Protein AF-A0A9P9FH39-F1 (afdb_monomer_lite)

Structure (mmCIF, N/CA/C/O backbone):
data_AF-A0A9P9FH39-F1
#
_entry.id   AF-A0A9P9FH39-F1
#
loop_
_atom_site.group_PDB
_atom_site.id
_atom_site.type_symbol
_atom_site.label_atom_id
_atom_site.label_alt_id
_atom_site.label_comp_id
_atom_site.label_asym_id
_atom_site.label_entity_id
_atom_site.label_seq_id
_atom_site.pdbx_PDB_ins_code
_atom_site.Cartn_x
_atom_site.Cartn_y
_atom_site.Cartn_z
_atom_site.occupancy
_atom_site.B_iso_or_equiv
_atom_site.auth_seq_id
_atom_site.auth_comp_id
_atom_site.auth_asym_id
_atom_site.auth_atom_id
_atom_site.pdbx_PDB_model_num
ATOM 1 N N . MET A 1 1 ? -32.234 -0.241 15.140 1.00 72.62 1 MET A N 1
ATOM 2 C CA . MET A 1 1 ? -31.867 -1.614 14.721 1.00 72.62 1 MET A CA 1
ATOM 3 C C . MET A 1 1 ? -30.950 -2.290 15.733 1.00 72.62 1 MET A C 1
ATOM 5 O O . MET A 1 1 ? -31.287 -3.377 16.176 1.00 72.62 1 MET A O 1
ATOM 9 N N . GLU A 1 2 ? -29.842 -1.670 16.159 1.00 80.12 2 GLU A N 1
ATOM 10 C CA . GLU A 1 2 ? -28.950 -2.308 17.146 1.00 80.12 2 GLU A CA 1
ATOM 11 C C . GLU A 1 2 ? -29.575 -2.432 18.543 1.00 80.12 2 GLU A C 1
ATOM 13 O O . GLU A 1 2 ? -29.553 -3.508 19.132 1.00 80.12 2 GLU A O 1
ATOM 18 N N . ALA A 1 3 ? -30.212 -1.370 19.047 1.00 78.19 3 ALA A N 1
ATOM 19 C CA . ALA A 1 3 ? -30.895 -1.397 20.346 1.00 78.19 3 ALA A CA 1
ATOM 20 C C . ALA A 1 3 ? -32.034 -2.429 20.432 1.00 78.19 3 ALA A C 1
ATOM 22 O O . ALA A 1 3 ? -32.352 -2.912 21.511 1.00 78.19 3 ALA A O 1
ATOM 23 N N . VAL A 1 4 ? -32.611 -2.793 19.285 1.00 83.88 4 VAL A N 1
ATOM 24 C CA . VAL A 1 4 ? -33.659 -3.818 19.156 1.00 83.88 4 VAL A CA 1
ATOM 25 C C . VAL A 1 4 ? -33.099 -5.177 18.706 1.00 83.88 4 VAL A C 1
ATOM 27 O O . VAL A 1 4 ? -33.864 -6.065 18.351 1.00 83.88 4 VAL A O 1
ATOM 30 N N . GLY A 1 5 ? -31.769 -5.350 18.698 1.00 81.56 5 GLY A N 1
ATOM 31 C CA . GLY A 1 5 ? -31.095 -6.632 18.459 1.00 81.56 5 GLY A CA 1
ATOM 32 C C . GLY A 1 5 ? -31.081 -7.139 17.012 1.00 81.56 5 GLY A C 1
ATOM 33 O O . GLY A 1 5 ? -30.692 -8.278 16.782 1.00 81.56 5 GLY A O 1
ATOM 34 N N . GLN A 1 6 ? -31.483 -6.326 16.031 1.00 88.00 6 GLN A N 1
ATOM 35 C CA . GLN A 1 6 ? -31.567 -6.738 14.619 1.00 88.00 6 GLN A CA 1
ATOM 36 C C . GLN A 1 6 ? -30.227 -6.667 13.878 1.00 88.00 6 GLN A C 1
ATOM 38 O O . GLN A 1 6 ? -30.036 -7.343 12.873 1.00 88.00 6 GLN A O 1
ATOM 43 N N . VAL A 1 7 ? -29.309 -5.824 14.352 1.00 88.62 7 VAL A N 1
ATOM 44 C CA . VAL A 1 7 ? -27.952 -5.675 13.809 1.00 88.62 7 VAL A CA 1
ATOM 45 C C . VAL A 1 7 ? -26.972 -5.539 14.966 1.00 88.62 7 VAL A C 1
ATOM 47 O O . VAL A 1 7 ? -27.341 -5.046 16.031 1.00 88.62 7 VAL A O 1
ATOM 50 N N . SER A 1 8 ? -25.723 -5.942 14.755 1.00 85.69 8 SER A N 1
ATOM 51 C CA . SER A 1 8 ? -24.644 -5.720 15.716 1.00 85.69 8 SER A CA 1
ATOM 52 C C . SER A 1 8 ? -23.547 -4.901 15.062 1.00 85.69 8 SER A C 1
ATOM 54 O O . SER A 1 8 ? -22.999 -5.307 14.038 1.00 85.69 8 SER A O 1
ATOM 56 N N . LEU A 1 9 ? -23.190 -3.775 15.674 1.00 88.81 9 LEU A N 1
ATOM 57 C CA . LEU A 1 9 ? -21.978 -3.059 15.318 1.00 88.81 9 LEU A CA 1
ATOM 58 C C . LEU A 1 9 ? -20.774 -3.888 15.775 1.00 88.81 9 LEU A C 1
ATOM 60 O O . LEU A 1 9 ? -20.581 -4.110 16.971 1.00 88.81 9 LEU A O 1
ATOM 64 N N . LEU A 1 10 ? -19.986 -4.362 14.812 1.00 91.44 10 LEU A N 1
ATOM 65 C CA . LEU A 1 10 ? -18.736 -5.080 15.075 1.00 91.44 10 LEU A CA 1
ATOM 66 C C . LEU A 1 10 ? -17.563 -4.121 15.263 1.00 91.44 10 LEU A C 1
ATOM 68 O O . LEU A 1 10 ? -16.593 -4.459 15.933 1.00 91.44 10 LEU A O 1
ATOM 72 N N . GLY A 1 11 ? -17.636 -2.931 14.668 1.00 91.44 11 GLY A N 1
ATOM 73 C CA . GLY A 1 11 ? -16.489 -2.052 14.595 1.00 91.44 11 GLY A CA 1
ATOM 74 C C . GLY A 1 11 ? -16.622 -0.937 13.572 1.00 91.44 11 GLY A C 1
ATOM 75 O O . GLY A 1 11 ? -17.652 -0.800 12.912 1.00 91.44 11 GLY A O 1
ATOM 76 N N . LEU A 1 12 ? -15.549 -0.164 13.439 1.00 93.50 12 LEU A N 1
ATOM 77 C CA . LEU A 1 12 ? -15.368 0.827 12.387 1.00 93.50 12 LEU A CA 1
ATOM 78 C C . LEU A 1 12 ? -14.251 0.371 11.458 1.00 93.50 12 LEU A C 1
ATOM 80 O O . LEU A 1 12 ? -13.230 -0.140 11.912 1.00 93.50 12 LEU A O 1
ATOM 84 N N . TYR A 1 13 ? -14.434 0.595 10.164 1.00 93.88 13 TYR A N 1
ATOM 85 C CA . TYR A 1 13 ? -13.413 0.333 9.163 1.00 93.88 13 TYR A CA 1
ATOM 86 C C . TYR A 1 13 ? -13.134 1.607 8.371 1.00 93.88 13 TYR A C 1
ATOM 88 O O . TYR A 1 13 ? -14.067 2.268 7.913 1.00 93.88 13 TYR A O 1
ATOM 96 N N . SER A 1 14 ? -11.859 1.950 8.197 1.00 91.50 14 SER A N 1
ATOM 97 C CA . SER A 1 14 ? -11.439 3.081 7.373 1.00 91.50 14 SER A CA 1
ATOM 98 C C . SER A 1 14 ? -10.427 2.634 6.329 1.00 91.50 14 SER A C 1
ATOM 100 O O . SER A 1 14 ? -9.372 2.104 6.664 1.00 91.50 14 SER A O 1
ATOM 102 N N . TYR A 1 15 ? -10.741 2.890 5.062 1.00 90.12 15 TYR A N 1
ATOM 103 C CA . TYR A 1 15 ? -9.810 2.751 3.947 1.00 90.12 15 TYR A CA 1
ATOM 104 C C . TYR A 1 15 ? -9.363 4.132 3.472 1.00 90.12 15 TYR A C 1
ATOM 106 O O . TYR A 1 15 ? -10.163 5.072 3.461 1.00 90.12 15 TYR A O 1
ATOM 114 N N . THR A 1 16 ? -8.102 4.282 3.066 1.00 74.62 16 THR A N 1
ATOM 115 C CA . THR A 1 16 ? -7.598 5.589 2.628 1.00 74.62 16 THR A CA 1
ATOM 116 C C . THR A 1 16 ? -6.653 5.490 1.435 1.00 74.62 16 THR A C 1
ATOM 118 O O . THR A 1 16 ? -5.479 5.177 1.573 1.00 74.62 16 THR A O 1
ATOM 121 N N . SER A 1 17 ? -7.135 5.868 0.249 1.00 80.19 17 SER A N 1
ATOM 122 C CA . SER A 1 17 ? -6.271 6.046 -0.924 1.00 80.19 17 SER A CA 1
ATOM 123 C C . SER A 1 17 ? -5.223 7.171 -0.781 1.00 80.19 17 SER A C 1
ATOM 125 O O . SER A 1 17 ? -4.142 7.021 -1.346 1.00 80.19 17 SER A O 1
ATOM 127 N N . PRO A 1 18 ? -5.421 8.245 0.020 1.00 82.19 18 PRO A N 1
ATOM 128 C CA . PRO A 1 18 ? -4.369 9.239 0.246 1.00 82.19 18 PRO A CA 1
ATOM 129 C C . PRO A 1 18 ? -3.035 8.705 0.785 1.00 82.19 18 PRO A C 1
ATOM 131 O O . PRO A 1 18 ? -2.018 9.367 0.604 1.00 82.19 18 PRO A O 1
ATOM 134 N N . SER A 1 19 ? -2.991 7.525 1.420 1.00 80.88 19 SER A N 1
ATOM 135 C CA . SER A 1 19 ? -1.716 6.966 1.897 1.00 80.88 19 SER A CA 1
ATOM 136 C C . SER A 1 19 ? -0.749 6.628 0.759 1.00 80.88 19 SER A C 1
ATOM 138 O O . SER A 1 19 ? 0.450 6.553 0.995 1.00 80.88 19 SER A O 1
ATOM 140 N N . TYR A 1 20 ? -1.254 6.443 -0.465 1.00 82.12 20 TYR A N 1
ATOM 141 C CA . TYR A 1 20 ? -0.447 6.186 -1.661 1.00 82.12 20 TYR A CA 1
ATOM 142 C C . TYR A 1 20 ? 0.244 7.439 -2.211 1.00 82.12 20 TYR A C 1
ATOM 144 O O . TYR A 1 20 ? 1.199 7.322 -2.968 1.00 82.12 20 TYR A O 1
ATOM 152 N N . ALA A 1 21 ? -0.218 8.630 -1.823 1.00 81.12 21 ALA A N 1
ATOM 153 C CA . ALA A 1 21 ? 0.418 9.897 -2.179 1.00 81.12 21 ALA A CA 1
ATOM 154 C C . ALA A 1 21 ? 1.479 10.330 -1.153 1.00 81.12 21 ALA A C 1
ATOM 156 O O . ALA A 1 21 ? 2.095 11.385 -1.301 1.00 81.12 21 ALA A O 1
ATOM 157 N N . CYS A 1 22 ? 1.669 9.558 -0.080 1.00 77.06 22 CYS A N 1
ATOM 158 C CA . CYS A 1 22 ? 2.663 9.888 0.921 1.00 77.06 22 CYS A CA 1
ATOM 159 C C . CYS A 1 22 ? 4.066 9.581 0.393 1.00 77.06 22 CYS A C 1
ATOM 161 O O . CYS A 1 22 ? 4.308 8.485 -0.097 1.00 77.06 22 CYS A O 1
ATOM 163 N N . ALA A 1 23 ? 4.980 10.543 0.509 1.00 74.25 23 ALA A N 1
ATOM 164 C CA . ALA A 1 23 ? 6.362 10.403 0.052 1.00 74.25 23 ALA A CA 1
ATOM 165 C C . ALA A 1 23 ? 7.374 10.300 1.208 1.00 74.25 23 ALA A C 1
ATOM 167 O O . ALA A 1 23 ? 8.577 10.194 0.962 1.00 74.25 23 ALA A O 1
ATOM 168 N N . SER A 1 24 ? 6.916 10.358 2.465 1.00 78.94 24 SER A N 1
ATOM 169 C CA . SER A 1 24 ? 7.776 10.339 3.651 1.00 78.94 24 SER A CA 1
ATOM 170 C C . SER A 1 24 ? 7.190 9.497 4.782 1.00 78.94 24 SER A C 1
ATOM 172 O O . SER A 1 24 ? 5.978 9.456 4.993 1.00 78.94 24 SER A O 1
ATOM 174 N N . LEU A 1 25 ? 8.074 8.880 5.569 1.00 78.69 25 LEU A N 1
ATOM 175 C CA . LEU A 1 25 ? 7.691 8.082 6.734 1.00 78.69 25 LEU A CA 1
ATOM 176 C C . LEU A 1 25 ? 6.860 8.893 7.739 1.00 78.69 25 LEU A C 1
ATOM 178 O O . LEU A 1 25 ? 5.816 8.434 8.195 1.00 78.69 25 LEU A O 1
ATOM 182 N N . LYS A 1 26 ? 7.291 10.125 8.038 1.00 81.25 26 LYS A N 1
ATOM 183 C CA . LYS A 1 26 ? 6.586 11.033 8.951 1.00 81.25 26 LYS A CA 1
ATOM 184 C C . LYS A 1 26 ? 5.149 11.290 8.494 1.00 81.25 26 LYS A C 1
ATOM 186 O O . LYS A 1 26 ? 4.221 11.107 9.277 1.00 81.25 26 LYS A O 1
ATOM 191 N N . GLY A 1 27 ? 4.953 11.646 7.222 1.00 80.88 27 GLY A N 1
ATOM 192 C CA . GLY A 1 27 ? 3.612 11.873 6.681 1.00 80.88 27 GLY A CA 1
ATOM 193 C C . GLY A 1 27 ? 2.744 10.611 6.726 1.00 80.88 27 GLY A C 1
ATOM 194 O O . GLY A 1 27 ? 1.535 10.696 6.947 1.00 80.88 27 GLY A O 1
ATOM 195 N N . ALA A 1 28 ? 3.349 9.429 6.569 1.00 82.12 28 ALA A N 1
ATOM 196 C CA . ALA A 1 28 ? 2.637 8.159 6.640 1.00 82.12 28 ALA A CA 1
ATOM 197 C C . ALA A 1 28 ? 2.171 7.864 8.076 1.00 82.12 28 ALA A C 1
ATOM 199 O O . ALA A 1 28 ? 1.032 7.432 8.273 1.00 82.12 28 ALA A O 1
ATOM 200 N N . VAL A 1 29 ? 3.014 8.158 9.074 1.00 83.31 29 VAL A N 1
ATOM 201 C CA . VAL A 1 29 ? 2.679 8.050 10.505 1.00 83.31 29 VAL A CA 1
ATOM 202 C C . VAL A 1 29 ? 1.584 9.031 10.892 1.00 83.31 29 VAL A C 1
ATOM 204 O O . VAL A 1 29 ? 0.587 8.609 11.473 1.00 83.31 29 VAL A O 1
ATOM 207 N N . GLU A 1 30 ? 1.714 10.307 10.526 1.00 84.31 30 GLU A N 1
ATOM 208 C CA . GLU A 1 30 ? 0.696 11.332 10.792 1.00 84.31 30 GLU A CA 1
ATOM 209 C C . GLU A 1 30 ? -0.651 10.963 10.154 1.00 84.31 30 GLU A C 1
ATOM 211 O O . GLU A 1 30 ? -1.700 11.056 10.796 1.00 84.31 30 GLU A O 1
ATOM 216 N N . SER A 1 31 ? -0.628 10.466 8.912 1.00 85.56 31 SER A N 1
ATOM 217 C CA . SER A 1 31 ? -1.823 9.988 8.215 1.00 85.56 31 SER A CA 1
ATOM 218 C C . SER A 1 31 ? -2.483 8.820 8.951 1.00 85.56 31 SER A C 1
ATOM 220 O O . SER A 1 31 ? -3.689 8.851 9.202 1.00 85.56 31 SER A O 1
ATOM 222 N N . LEU A 1 32 ? -1.711 7.799 9.341 1.00 86.81 32 LEU A N 1
ATOM 223 C CA . LEU A 1 32 ? -2.224 6.646 10.083 1.00 86.81 32 LEU A CA 1
ATOM 224 C C . LEU A 1 32 ? -2.792 7.056 11.450 1.00 86.81 32 LEU A C 1
ATOM 226 O O . LEU A 1 32 ? -3.919 6.683 11.784 1.00 86.81 32 LEU A O 1
ATOM 230 N N . ALA A 1 33 ? -2.053 7.869 12.204 1.00 85.75 33 ALA A N 1
ATOM 231 C CA . ALA A 1 33 ? -2.468 8.391 13.501 1.00 85.75 33 ALA A CA 1
ATOM 232 C C . ALA A 1 33 ? -3.781 9.182 13.400 1.00 85.75 33 ALA A C 1
ATOM 234 O O . ALA A 1 33 ? -4.707 8.949 14.176 1.00 85.75 33 ALA A O 1
ATOM 235 N N . GLY A 1 34 ? -3.910 10.057 12.398 1.00 87.06 34 GLY A N 1
ATOM 236 C CA . GLY A 1 34 ? -5.136 10.816 12.153 1.00 87.06 34 GLY A CA 1
ATOM 237 C C . GLY A 1 34 ? -6.344 9.928 11.838 1.00 87.06 34 GLY A C 1
ATOM 238 O O . GLY A 1 34 ? -7.452 10.203 12.298 1.00 87.06 34 GLY A O 1
ATOM 239 N N . LYS A 1 35 ? -6.152 8.828 11.099 1.00 88.75 35 LYS A N 1
ATOM 240 C CA . LYS A 1 35 ? -7.238 7.885 10.766 1.00 88.75 35 LYS A CA 1
ATOM 241 C C . LYS A 1 35 ? -7.711 7.096 11.975 1.00 88.75 35 LYS A C 1
ATOM 243 O O . LYS A 1 35 ? -8.917 6.976 12.199 1.00 88.75 35 LYS A O 1
ATOM 248 N N . ILE A 1 36 ? -6.765 6.602 12.763 1.00 88.69 36 ILE A N 1
ATOM 249 C CA . ILE A 1 36 ? -7.048 5.930 14.025 1.00 88.69 36 ILE A CA 1
ATOM 250 C C . ILE A 1 36 ? -7.779 6.895 14.967 1.00 88.69 36 ILE A C 1
ATOM 252 O O . ILE A 1 36 ? -8.866 6.574 15.447 1.00 88.69 36 ILE A O 1
ATOM 256 N N . GLY A 1 37 ? -7.247 8.107 15.147 1.00 88.44 37 GLY A N 1
ATOM 257 C CA . GLY A 1 37 ? -7.863 9.165 15.948 1.00 88.44 37 GLY A CA 1
ATOM 258 C C . GLY A 1 37 ? -9.284 9.507 15.500 1.00 88.44 37 GLY A C 1
ATOM 259 O O . GLY A 1 37 ? -10.178 9.614 16.334 1.00 88.44 37 GLY A O 1
ATOM 260 N N . GLY A 1 38 ? -9.529 9.591 14.190 1.00 90.25 38 GLY A N 1
ATOM 261 C CA . GLY A 1 38 ? -10.865 9.815 13.636 1.00 90.25 38 GLY A CA 1
ATOM 262 C C . GLY A 1 38 ? -11.860 8.700 13.975 1.00 90.25 38 GLY A C 1
ATOM 263 O O . GLY A 1 38 ? -12.996 8.988 14.348 1.00 90.25 38 GLY A O 1
ATOM 264 N N . CYS A 1 39 ? -11.438 7.432 13.911 1.00 91.38 39 CYS A N 1
ATOM 265 C CA . CYS A 1 39 ? -12.284 6.298 14.302 1.00 91.38 39 CYS A CA 1
ATOM 266 C C . CYS A 1 39 ? -12.599 6.319 15.804 1.00 91.38 39 CYS A C 1
ATOM 268 O O . CYS A 1 39 ? -13.744 6.109 16.204 1.00 91.38 39 CYS A O 1
ATOM 270 N N . LEU A 1 40 ? -11.599 6.609 16.640 1.00 89.31 40 LEU A N 1
ATOM 271 C CA . LEU A 1 40 ? -11.777 6.711 18.090 1.00 89.31 40 LEU A CA 1
ATOM 272 C C . LEU A 1 40 ? -12.717 7.859 18.453 1.00 89.31 40 LEU A C 1
ATOM 274 O O . LEU A 1 40 ? -13.639 7.665 19.240 1.00 89.31 40 LEU A O 1
ATOM 278 N N . LEU A 1 41 ? -12.533 9.031 17.841 1.00 90.12 41 LEU A N 1
ATOM 279 C CA . LEU A 1 41 ? -13.410 10.178 18.045 1.00 90.12 41 LEU A CA 1
ATOM 280 C C . LEU A 1 41 ? -14.852 9.832 17.663 1.00 90.12 41 LEU A C 1
ATOM 282 O O . LEU A 1 41 ? -15.763 10.068 18.450 1.00 90.12 41 LEU A O 1
ATOM 286 N N . ALA A 1 42 ? -15.060 9.203 16.502 1.00 90.69 42 ALA A N 1
ATOM 287 C CA . ALA A 1 42 ? -16.385 8.772 16.071 1.00 90.69 42 ALA A CA 1
ATOM 288 C C . ALA A 1 42 ? -17.040 7.812 17.080 1.00 90.69 42 ALA A C 1
ATOM 290 O O . ALA A 1 42 ? -18.212 8.000 17.417 1.00 90.69 42 ALA A O 1
ATOM 291 N N . LEU A 1 43 ? -16.290 6.834 17.605 1.00 88.88 43 LEU A N 1
ATOM 292 C CA . LEU A 1 43 ? -16.774 5.928 18.653 1.00 88.88 43 LEU A CA 1
ATOM 293 C C . LEU A 1 43 ? -17.101 6.668 19.948 1.00 88.88 43 LEU A C 1
ATOM 295 O O . LEU A 1 43 ? -18.152 6.428 20.534 1.00 88.88 43 LEU A O 1
ATOM 299 N N . GLN A 1 44 ? -16.230 7.569 20.397 1.00 87.31 44 GLN A N 1
ATOM 300 C CA . GLN A 1 44 ? -16.425 8.309 21.639 1.00 87.31 44 GLN A CA 1
ATOM 301 C C . GLN A 1 44 ? -17.669 9.199 21.560 1.00 87.31 44 GLN A C 1
ATOM 303 O O . GLN A 1 44 ? -18.512 9.141 22.457 1.00 87.31 44 GLN A O 1
ATOM 308 N N . THR A 1 45 ? -17.825 9.954 20.469 1.00 89.25 45 THR A N 1
ATOM 309 C CA . THR A 1 45 ? -18.961 10.857 20.242 1.00 89.25 45 THR A CA 1
ATOM 310 C C . THR A 1 45 ? -20.298 10.118 20.199 1.00 89.25 45 THR A C 1
ATOM 312 O O . THR A 1 45 ? -21.284 10.623 20.727 1.00 89.25 45 THR A O 1
ATOM 315 N N . HIS A 1 46 ? -20.342 8.918 19.615 1.00 87.31 46 HIS A N 1
ATOM 316 C CA . HIS A 1 46 ? -21.592 8.173 19.417 1.00 87.31 46 HIS A CA 1
ATOM 317 C C . HIS A 1 46 ? -21.780 7.013 20.404 1.00 87.31 46 HIS A C 1
ATOM 319 O O . HIS A 1 46 ? -22.752 6.268 20.300 1.00 87.31 46 HIS A O 1
ATOM 325 N N . SER A 1 47 ? -20.883 6.864 21.384 1.00 84.69 47 SER A N 1
ATOM 326 C CA . SER A 1 47 ? -20.890 5.752 22.344 1.00 84.69 47 SER A CA 1
ATOM 327 C C . SER A 1 47 ? -22.202 5.623 23.122 1.00 84.69 47 SER A C 1
ATOM 329 O O . SER A 1 47 ? -22.656 4.508 23.368 1.00 84.69 47 SER A O 1
ATOM 331 N N . SER A 1 48 ? -22.853 6.742 23.449 1.00 82.88 48 SER A N 1
ATOM 332 C CA . SER A 1 48 ? -24.135 6.777 24.167 1.00 82.88 48 SER A CA 1
ATOM 333 C C . SER A 1 48 ? -25.318 6.240 23.356 1.00 82.88 48 SER A C 1
ATOM 335 O O . SER A 1 48 ? -26.322 5.838 23.939 1.00 82.88 48 SER A O 1
ATOM 337 N N . MET A 1 49 ? -25.212 6.208 22.024 1.00 82.56 49 MET A N 1
ATOM 338 C CA . MET A 1 49 ? -26.251 5.673 21.136 1.00 82.56 49 MET A CA 1
ATOM 339 C C . MET A 1 49 ? -26.161 4.148 20.982 1.00 82.56 49 MET A C 1
ATOM 341 O O . MET A 1 49 ? -27.068 3.524 20.428 1.00 82.56 49 MET A O 1
ATOM 345 N N . LEU A 1 50 ? -25.072 3.540 21.458 1.00 82.69 50 LEU A N 1
ATOM 346 C CA . LEU A 1 50 ? -24.810 2.114 21.332 1.00 82.69 50 LEU A CA 1
ATOM 347 C C . LEU A 1 50 ? -25.355 1.370 22.554 1.00 82.69 50 LEU A C 1
ATOM 349 O O . LEU A 1 50 ? -25.008 1.650 23.697 1.00 82.69 50 LEU A O 1
ATOM 353 N N . ALA A 1 51 ? -26.190 0.362 22.309 1.00 71.31 51 ALA A N 1
ATOM 354 C CA . ALA A 1 51 ? -26.990 -0.283 23.350 1.00 71.31 51 ALA A CA 1
ATOM 355 C C . ALA A 1 51 ? -26.200 -1.155 24.352 1.00 71.31 51 ALA A C 1
ATOM 357 O O . ALA A 1 51 ? -26.760 -1.590 25.356 1.00 71.31 51 ALA A O 1
ATOM 358 N N . ARG A 1 52 ? -24.925 -1.476 24.084 1.00 71.81 52 ARG A N 1
ATOM 359 C CA . ARG A 1 52 ? -24.132 -2.430 24.887 1.00 71.81 52 ARG A CA 1
ATOM 360 C C . ARG A 1 52 ? -22.707 -1.932 25.085 1.00 71.81 52 ARG A C 1
ATOM 362 O O . ARG A 1 52 ? -21.869 -2.153 24.225 1.00 71.81 52 ARG A O 1
ATOM 369 N N . THR A 1 53 ? -22.406 -1.347 26.238 1.00 69.19 53 THR A N 1
ATOM 370 C CA . THR A 1 53 ? -21.115 -0.694 26.534 1.00 69.19 53 THR A CA 1
ATOM 371 C C . THR A 1 53 ? -20.080 -1.600 27.216 1.00 69.19 53 THR A C 1
ATOM 373 O O . THR A 1 53 ? -19.153 -1.108 27.839 1.00 69.19 53 THR A O 1
ATOM 376 N N . ASN A 1 54 ? -20.199 -2.929 27.115 1.00 78.25 54 ASN A N 1
ATOM 377 C CA . ASN A 1 54 ? -19.209 -3.873 27.663 1.00 78.25 54 ASN A CA 1
ATOM 378 C C . ASN A 1 54 ? -18.920 -5.017 26.681 1.00 78.25 54 ASN A C 1
ATOM 380 O O . ASN A 1 54 ? -18.996 -6.197 27.022 1.00 78.25 54 ASN A O 1
ATOM 384 N N . ARG A 1 55 ? -18.643 -4.655 25.429 1.00 85.50 55 ARG A N 1
ATOM 385 C CA . ARG A 1 55 ? -18.213 -5.584 24.379 1.00 85.50 55 ARG A CA 1
ATOM 386 C C . ARG A 1 55 ? -16.936 -5.088 23.715 1.00 85.50 55 ARG A C 1
ATOM 388 O O . ARG A 1 55 ? -16.519 -3.948 23.921 1.00 85.50 55 ARG A O 1
ATOM 395 N N . GLU A 1 56 ? -16.336 -5.964 22.928 1.00 90.06 56 GLU A N 1
ATOM 396 C CA . GLU A 1 56 ? -15.222 -5.618 22.058 1.00 90.06 56 GLU A CA 1
ATOM 397 C C . GLU A 1 56 ? -15.739 -5.026 20.740 1.00 90.06 56 GLU A C 1
ATOM 399 O O . GLU A 1 56 ? -16.741 -5.501 20.202 1.00 90.06 56 GLU A O 1
ATOM 404 N N . LEU A 1 57 ? -15.079 -3.975 20.257 1.00 91.81 57 LEU A N 1
ATOM 405 C CA . LEU A 1 57 ? -15.275 -3.393 18.933 1.00 91.81 57 LEU A CA 1
ATOM 406 C C . LEU A 1 57 ? -13.951 -3.411 18.174 1.00 91.81 57 LEU A C 1
ATOM 408 O O . LEU A 1 57 ? -12.901 -3.113 18.743 1.00 91.81 57 LEU A O 1
ATOM 412 N N . THR A 1 58 ? -14.014 -3.698 16.881 1.00 92.69 58 THR A N 1
ATOM 413 C CA . THR A 1 58 ? -12.847 -3.688 16.001 1.00 92.69 58 THR A CA 1
ATOM 414 C C . THR A 1 58 ? -12.675 -2.322 15.339 1.00 92.69 58 THR A C 1
ATOM 416 O O . THR A 1 58 ? -13.610 -1.781 14.758 1.00 92.69 58 THR A O 1
ATOM 419 N N . ILE A 1 59 ? -11.474 -1.756 15.375 1.00 92.62 59 ILE A N 1
ATOM 420 C CA . ILE A 1 59 ? -11.069 -0.676 14.473 1.00 92.62 59 ILE A CA 1
ATOM 421 C C . ILE A 1 59 ? -10.168 -1.293 13.411 1.00 92.62 59 ILE A C 1
ATOM 423 O O . ILE A 1 59 ? -9.055 -1.726 13.707 1.00 92.62 59 ILE A O 1
ATOM 427 N N . GLY A 1 60 ? -10.679 -1.352 12.186 1.00 92.19 60 GLY A N 1
ATOM 428 C CA . GLY A 1 60 ? -9.951 -1.817 11.017 1.00 92.19 60 GLY A CA 1
ATOM 429 C C . GLY A 1 60 ? -9.440 -0.645 10.188 1.00 92.19 60 GLY A C 1
ATOM 430 O O . GLY A 1 60 ? -10.204 0.261 9.854 1.00 92.19 60 GLY A O 1
ATOM 431 N N . ILE A 1 61 ? -8.161 -0.662 9.830 1.00 91.25 61 ILE A N 1
ATOM 432 C CA . ILE A 1 61 ? -7.577 0.302 8.894 1.00 91.25 61 ILE A CA 1
ATOM 433 C C . ILE A 1 61 ? -7.074 -0.444 7.660 1.00 91.25 61 ILE A C 1
ATOM 435 O O . ILE A 1 61 ? -6.379 -1.453 7.775 1.00 91.25 61 ILE A O 1
ATOM 439 N N . GLY A 1 62 ? -7.430 0.056 6.479 1.00 85.62 62 GLY A N 1
ATOM 440 C CA . GLY A 1 62 ? -7.097 -0.546 5.197 1.00 85.62 62 GLY A CA 1
ATOM 441 C C . GLY A 1 62 ? -6.257 0.369 4.318 1.00 85.62 62 GLY A C 1
ATOM 442 O O . GLY A 1 62 ? -6.752 1.395 3.854 1.00 85.62 62 GLY A O 1
ATOM 443 N N . ALA A 1 63 ? -5.013 -0.036 4.066 1.00 86.38 63 ALA A N 1
ATOM 444 C CA . ALA A 1 63 ? -4.162 0.391 2.952 1.00 86.38 63 ALA A CA 1
ATOM 445 C C . ALA A 1 63 ? -2.791 -0.286 3.086 1.00 86.38 63 ALA A C 1
ATOM 447 O O . ALA A 1 63 ? -2.241 -0.388 4.188 1.00 86.38 63 ALA A O 1
ATOM 448 N N . ARG A 1 64 ? -2.183 -0.700 1.965 1.00 83.56 64 ARG A N 1
ATOM 449 C CA . ARG A 1 64 ? -0.865 -1.356 2.007 1.00 83.56 64 ARG A CA 1
ATOM 450 C C . ARG A 1 64 ? 0.229 -0.473 2.629 1.00 83.56 64 ARG A C 1
ATOM 452 O O . ARG A 1 64 ? 0.918 -1.002 3.503 1.00 83.56 64 ARG A O 1
ATOM 459 N N . PRO A 1 65 ? 0.383 0.821 2.279 1.00 85.44 65 PRO A N 1
ATOM 460 C CA . PRO A 1 65 ? 1.414 1.665 2.888 1.00 85.44 65 PRO A CA 1
ATOM 461 C C . PRO A 1 65 ? 1.295 1.731 4.416 1.00 85.44 65 PRO A C 1
ATOM 463 O O . PRO A 1 65 ? 2.285 1.636 5.130 1.00 85.44 65 PRO A O 1
ATOM 466 N N . GLN A 1 66 ? 0.074 1.781 4.946 1.00 86.50 66 GLN A N 1
ATOM 467 C CA . GLN A 1 66 ? -0.164 1.829 6.391 1.00 86.50 66 GLN A CA 1
ATOM 468 C C . GLN A 1 66 ? 0.135 0.496 7.087 1.00 86.50 66 GLN A C 1
ATOM 470 O O . GLN A 1 66 ? 0.709 0.478 8.175 1.00 86.50 66 GLN A O 1
ATOM 475 N N . ALA A 1 67 ? -0.202 -0.630 6.457 1.00 86.25 67 ALA A N 1
ATOM 476 C CA . ALA A 1 67 ? 0.180 -1.943 6.969 1.00 86.25 67 ALA A CA 1
ATOM 477 C C . ALA A 1 67 ? 1.700 -2.168 6.909 1.00 86.25 67 ALA A C 1
ATOM 479 O O . ALA A 1 67 ? 2.271 -2.762 7.819 1.00 86.25 67 ALA A O 1
ATOM 480 N N . ALA A 1 68 ? 2.364 -1.676 5.856 1.00 82.44 68 ALA A N 1
ATOM 481 C CA . ALA A 1 68 ? 3.821 -1.716 5.720 1.00 82.44 68 ALA A CA 1
ATOM 482 C C . ALA A 1 68 ? 4.500 -0.912 6.834 1.00 82.44 68 ALA A C 1
ATOM 484 O O . ALA A 1 68 ? 5.430 -1.397 7.471 1.00 82.44 68 ALA A O 1
ATOM 485 N N . LEU A 1 69 ? 3.956 0.267 7.126 1.00 82.81 69 LEU A N 1
ATOM 486 C CA . LEU A 1 69 ? 4.415 1.131 8.199 1.00 82.81 69 LEU A CA 1
ATOM 487 C C . LEU A 1 69 ? 4.353 0.445 9.573 1.00 82.81 69 LEU A C 1
ATOM 489 O O . LEU A 1 69 ? 5.291 0.552 10.357 1.00 82.81 69 LEU A O 1
ATOM 493 N N . MET A 1 70 ? 3.293 -0.315 9.861 1.00 79.88 70 MET A N 1
ATOM 494 C CA . MET A 1 70 ? 3.192 -1.068 11.119 1.00 79.88 70 MET A CA 1
ATOM 495 C C . MET A 1 70 ? 4.276 -2.137 11.277 1.00 79.88 70 MET A C 1
ATOM 497 O O . MET A 1 70 ? 4.687 -2.415 12.403 1.00 79.88 70 MET A O 1
ATOM 501 N N . GLN A 1 71 ? 4.764 -2.715 10.175 1.00 77.69 71 GLN A N 1
ATOM 502 C CA . GLN A 1 71 ? 5.842 -3.707 10.213 1.00 77.69 71 GLN A CA 1
ATOM 503 C C . GLN A 1 71 ? 7.157 -3.082 10.692 1.00 77.69 71 GLN A C 1
ATOM 505 O O . GLN A 1 71 ? 7.828 -3.689 11.524 1.00 77.69 71 GLN A O 1
ATOM 510 N N . ASN A 1 72 ? 7.455 -1.835 10.298 1.00 74.06 72 ASN A N 1
ATOM 511 C CA . ASN A 1 72 ? 8.628 -1.104 10.805 1.00 74.06 72 ASN A CA 1
ATOM 512 C C . ASN A 1 72 ? 8.635 -1.007 12.334 1.00 74.06 72 ASN A C 1
ATOM 514 O O . ASN A 1 72 ? 9.687 -0.907 12.951 1.00 74.06 72 ASN A O 1
ATOM 518 N N . PHE A 1 73 ? 7.454 -0.994 12.952 1.00 69.19 73 PHE A N 1
ATOM 519 C CA . PHE A 1 73 ? 7.316 -0.856 14.396 1.00 69.19 73 PHE A CA 1
ATOM 520 C C . PHE A 1 73 ? 7.241 -2.188 15.125 1.00 69.19 73 PHE A C 1
ATOM 522 O O . PHE A 1 73 ? 7.455 -2.199 16.335 1.00 69.19 73 PHE A O 1
ATOM 529 N N . ALA A 1 74 ? 6.948 -3.289 14.438 1.00 67.12 74 ALA A N 1
ATOM 530 C CA . ALA A 1 74 ? 7.082 -4.629 15.000 1.00 67.12 74 ALA A CA 1
ATOM 531 C C . ALA A 1 74 ? 8.550 -5.088 14.996 1.00 67.12 74 ALA A C 1
ATOM 533 O O . ALA A 1 74 ? 8.986 -5.776 15.915 1.00 67.12 74 ALA A O 1
ATOM 534 N N . GLU A 1 75 ? 9.320 -4.668 13.991 1.00 62.66 75 GLU A N 1
ATOM 535 C CA . GLU A 1 75 ? 10.740 -4.983 13.850 1.00 62.66 75 GLU A CA 1
ATOM 536 C C . GLU A 1 75 ? 11.579 -4.093 14.796 1.00 62.66 75 GLU A C 1
ATOM 538 O O . GLU A 1 75 ? 11.713 -2.886 14.616 1.00 62.66 75 GLU A O 1
ATOM 543 N N . THR A 1 76 ? 12.126 -4.668 15.870 1.00 51.22 76 THR A N 1
ATOM 544 C CA . THR A 1 76 ? 12.994 -3.984 16.851 1.00 51.22 76 THR A CA 1
ATOM 545 C C . THR A 1 76 ? 14.441 -3.890 16.360 1.00 51.22 76 THR A C 1
ATOM 547 O O . THR A 1 76 ? 15.342 -4.448 16.986 1.00 51.22 76 THR A O 1
ATOM 550 N N . VAL A 1 77 ? 14.686 -3.235 15.225 1.00 42.81 77 VAL A N 1
ATOM 551 C CA . VAL A 1 77 ? 16.052 -3.047 14.709 1.00 42.81 77 VAL A CA 1
ATOM 552 C C . VAL A 1 77 ? 16.365 -1.555 14.623 1.00 42.81 77 VAL A C 1
ATOM 554 O O . VAL A 1 77 ? 15.970 -0.885 13.675 1.00 42.81 77 VAL A O 1
ATOM 557 N N . GLY A 1 78 ? 17.084 -1.051 15.630 1.00 51.97 78 GLY A N 1
ATOM 558 C CA . GLY A 1 78 ? 17.557 0.335 15.716 1.00 51.97 78 GLY A CA 1
ATOM 559 C C . GLY A 1 78 ? 16.906 1.159 16.830 1.00 51.97 78 GLY A C 1
ATOM 560 O O . GLY A 1 78 ? 15.912 0.743 17.429 1.00 51.97 78 GLY A O 1
ATOM 561 N N . ASP A 1 79 ? 17.502 2.322 17.114 1.00 48.41 79 ASP A N 1
ATOM 562 C CA . ASP A 1 79 ? 16.930 3.316 18.028 1.00 48.41 79 ASP A CA 1
ATOM 563 C C . ASP A 1 79 ? 15.559 3.758 17.487 1.00 48.41 79 ASP A C 1
ATOM 565 O O . ASP A 1 79 ? 15.442 4.049 16.290 1.00 48.41 79 ASP A O 1
ATOM 569 N N . PRO A 1 80 ? 14.498 3.763 18.310 1.00 54.28 80 PRO A N 1
ATOM 570 C CA . PRO A 1 80 ? 13.169 4.083 17.828 1.00 54.28 80 PRO A CA 1
ATOM 571 C C . PRO A 1 80 ? 13.117 5.555 17.418 1.00 54.28 80 PRO A C 1
ATOM 573 O O . PRO A 1 80 ? 13.226 6.447 18.255 1.00 54.28 80 PRO A O 1
ATOM 576 N N . ASP A 1 81 ? 12.894 5.794 16.125 1.00 65.44 81 ASP A N 1
ATOM 577 C CA . ASP A 1 81 ? 12.480 7.099 15.608 1.00 65.44 81 ASP A CA 1
ATOM 578 C C . ASP A 1 81 ? 11.313 7.640 16.465 1.00 65.44 81 ASP A C 1
ATOM 580 O O . ASP A 1 81 ? 10.436 6.880 16.895 1.00 65.44 81 ASP A O 1
ATOM 584 N N . GLU A 1 82 ? 11.278 8.945 16.735 1.00 69.06 82 GLU A N 1
ATOM 585 C CA . GLU A 1 82 ? 10.235 9.582 17.556 1.00 69.06 82 GLU A CA 1
ATOM 586 C C . GLU A 1 82 ? 8.829 9.229 17.038 1.00 69.06 82 GLU A C 1
ATOM 588 O O . GLU A 1 82 ? 7.915 8.938 17.818 1.00 69.06 82 GLU A O 1
ATOM 593 N N . ASN A 1 83 ? 8.691 9.125 15.712 1.00 66.75 83 ASN A N 1
ATOM 594 C CA . ASN A 1 83 ? 7.460 8.721 15.034 1.00 66.75 83 ASN A CA 1
ATOM 595 C C . ASN A 1 83 ? 7.019 7.287 15.400 1.00 66.75 83 ASN A C 1
ATOM 597 O O . ASN A 1 83 ? 5.826 7.012 15.560 1.00 66.75 83 ASN A O 1
ATOM 601 N N . ALA A 1 84 ? 7.975 6.367 15.573 1.00 68.06 84 ALA A N 1
ATOM 602 C CA . ALA A 1 84 ? 7.725 4.987 15.989 1.00 68.06 84 ALA A CA 1
ATOM 603 C C . ALA A 1 84 ? 7.216 4.909 17.423 1.00 68.06 84 ALA A C 1
ATOM 605 O O . ALA A 1 84 ? 6.272 4.174 17.730 1.00 68.06 84 ALA A O 1
ATOM 606 N N . THR A 1 85 ? 7.840 5.691 18.300 1.00 73.19 85 THR A N 1
ATOM 607 C CA . THR A 1 85 ? 7.468 5.768 19.710 1.00 73.19 85 THR A CA 1
ATOM 608 C C . THR A 1 85 ? 6.056 6.326 19.861 1.00 73.19 85 THR A C 1
ATOM 610 O O . THR A 1 85 ? 5.242 5.732 20.570 1.00 73.19 85 THR A O 1
ATOM 613 N N . GLN A 1 86 ? 5.723 7.394 19.129 1.00 72.75 86 GLN A N 1
ATOM 614 C CA . GLN A 1 86 ? 4.396 8.008 19.160 1.00 72.75 86 GLN A CA 1
ATOM 615 C C . GLN A 1 86 ? 3.292 7.035 18.722 1.00 72.75 86 GLN A C 1
ATOM 617 O O . GLN A 1 86 ? 2.270 6.910 19.403 1.00 72.75 86 GLN A O 1
ATOM 622 N N . LEU A 1 87 ? 3.484 6.304 17.617 1.00 74.88 87 LEU A N 1
ATOM 623 C CA . LEU A 1 87 ? 2.471 5.351 17.164 1.00 74.88 87 LEU A CA 1
ATOM 624 C C . LEU A 1 87 ? 2.349 4.152 18.113 1.00 74.88 87 LEU A C 1
ATOM 626 O O . LEU A 1 87 ? 1.235 3.721 18.404 1.00 74.88 87 LEU A O 1
ATOM 630 N N . ARG A 1 88 ? 3.464 3.626 18.643 1.00 77.75 88 ARG A N 1
ATOM 631 C CA . ARG A 1 88 ? 3.429 2.543 19.643 1.00 77.75 88 ARG A CA 1
ATOM 632 C C . ARG A 1 88 ? 2.654 2.961 20.890 1.00 77.75 88 ARG A C 1
ATOM 634 O O . ARG A 1 88 ? 1.808 2.197 21.350 1.00 77.75 88 ARG A O 1
ATOM 641 N N . GLN A 1 89 ? 2.892 4.170 21.397 1.00 78.88 89 GLN A N 1
ATOM 642 C CA . GLN A 1 89 ? 2.147 4.721 22.530 1.00 78.88 89 GLN A CA 1
ATOM 643 C C . GLN A 1 89 ? 0.656 4.848 22.212 1.00 78.88 89 GLN A C 1
ATOM 645 O O . GLN A 1 89 ? -0.172 4.417 23.011 1.00 78.88 89 GLN A O 1
ATOM 650 N N . MET A 1 90 ? 0.302 5.354 21.028 1.00 77.75 90 MET A N 1
ATOM 651 C CA . MET A 1 90 ? -1.092 5.442 20.588 1.00 77.75 90 MET A CA 1
ATOM 652 C C . MET A 1 90 ? -1.755 4.056 20.528 1.00 77.75 90 MET A C 1
ATOM 654 O O . MET A 1 90 ? -2.841 3.860 21.068 1.00 77.75 90 MET A O 1
ATOM 658 N N . MET A 1 91 ? -1.086 3.064 19.941 1.00 79.88 91 MET A N 1
ATOM 659 C CA . MET A 1 91 ? -1.591 1.690 19.841 1.00 79.88 91 MET A CA 1
ATOM 660 C C . MET A 1 91 ? -1.754 1.019 21.210 1.00 79.88 91 MET A C 1
ATOM 662 O O . MET A 1 91 ? -2.754 0.340 21.458 1.00 79.88 91 MET A O 1
ATOM 666 N N . GLN A 1 92 ? -0.808 1.239 22.125 1.00 80.81 92 GLN A N 1
ATOM 667 C CA . GLN A 1 92 ? -0.910 0.781 23.512 1.00 80.81 92 GLN A CA 1
ATOM 668 C C . GLN A 1 92 ? -2.079 1.449 24.234 1.00 80.81 92 GLN A C 1
ATOM 670 O O . GLN A 1 92 ? -2.860 0.767 24.893 1.00 80.81 92 GLN A O 1
ATOM 675 N N . GLN A 1 93 ? -2.250 2.763 24.079 1.00 77.81 93 GLN A N 1
ATOM 676 C CA . GLN A 1 93 ? -3.376 3.489 24.665 1.00 77.81 93 GLN A CA 1
ATOM 677 C C . GLN A 1 93 ? -4.714 2.942 24.163 1.00 77.81 93 GLN A C 1
ATOM 679 O O . GLN A 1 93 ? -5.613 2.716 24.967 1.00 77.81 93 GLN A O 1
ATOM 684 N N . ILE A 1 94 ? -4.839 2.659 22.866 1.00 79.56 94 ILE A N 1
ATOM 685 C CA . ILE A 1 94 ? -6.075 2.139 22.262 1.00 79.56 94 ILE A CA 1
ATOM 686 C C . ILE A 1 94 ? -6.427 0.752 22.787 1.00 79.56 94 ILE A C 1
ATOM 688 O O . ILE A 1 94 ? -7.580 0.489 23.113 1.00 79.56 94 ILE A O 1
ATOM 692 N N . THR A 1 95 ? -5.439 -0.135 22.868 1.00 75.50 95 THR A N 1
ATOM 693 C CA . THR A 1 95 ? -5.654 -1.530 23.275 1.00 75.50 95 THR A CA 1
ATOM 694 C C . THR A 1 95 ? -5.878 -1.688 24.781 1.00 75.50 95 THR A C 1
ATOM 696 O O . THR A 1 95 ? -6.557 -2.622 25.204 1.00 75.50 95 THR A O 1
ATOM 699 N N . THR A 1 96 ? -5.347 -0.776 25.601 1.00 77.81 96 THR A N 1
ATOM 700 C CA . THR A 1 96 ? -5.489 -0.817 27.069 1.00 77.81 96 THR A CA 1
ATOM 701 C C . THR A 1 96 ? -6.672 -0.003 27.593 1.00 77.81 96 THR A C 1
ATOM 703 O O . THR A 1 96 ? -7.225 -0.333 28.645 1.00 77.81 96 THR A O 1
ATOM 706 N N . SER A 1 97 ? -7.098 1.036 26.873 1.00 70.00 97 SER A N 1
ATOM 707 C CA . SER A 1 97 ? -8.172 1.926 27.319 1.00 70.00 97 SER A CA 1
ATOM 708 C C . SER A 1 97 ? -9.553 1.373 26.978 1.00 70.00 97 SER A C 1
ATOM 710 O O . SER A 1 97 ? -9.800 0.892 25.873 1.00 70.00 97 SER A O 1
ATOM 712 N N . LYS A 1 98 ? -10.503 1.512 27.911 1.00 76.00 98 LYS A N 1
ATOM 713 C CA . LYS A 1 98 ? -11.929 1.327 27.610 1.00 76.00 98 LYS A CA 1
ATOM 714 C C . LYS A 1 98 ? -12.515 2.622 27.059 1.00 76.00 98 LYS A C 1
ATOM 716 O O . LYS A 1 98 ? -12.925 3.491 27.828 1.00 76.00 98 LYS A O 1
ATOM 721 N N . LEU A 1 99 ? -12.571 2.764 25.738 1.00 75.75 99 LEU A N 1
ATOM 722 C CA . LEU A 1 99 ? -13.137 3.957 25.111 1.00 75.75 99 LEU A CA 1
ATOM 723 C C . LEU A 1 99 ? -14.665 3.848 25.055 1.00 75.75 99 LEU A C 1
ATOM 725 O O . LEU A 1 99 ? -15.199 2.938 24.429 1.00 75.75 99 LEU A O 1
ATOM 729 N N . GLY A 1 100 ? -15.382 4.743 25.742 1.00 73.88 100 GLY A N 1
ATOM 730 C CA . GLY A 1 100 ? -16.854 4.703 25.794 1.00 73.88 100 GLY A CA 1
ATOM 731 C C . GLY A 1 100 ? -17.423 3.413 26.410 1.00 73.88 100 GLY A C 1
ATOM 732 O O . GLY A 1 100 ? -18.538 3.018 26.086 1.00 73.88 100 GLY A O 1
ATOM 733 N N . GLY A 1 101 ? -16.639 2.725 27.252 1.00 80.50 101 GLY A N 1
ATOM 734 C CA . GLY A 1 101 ? -16.968 1.418 27.841 1.00 80.50 101 GLY A CA 1
ATOM 735 C C . GLY A 1 101 ? -16.526 0.204 27.007 1.00 80.50 101 GLY A C 1
ATOM 736 O O . GLY A 1 101 ? -16.411 -0.901 27.540 1.00 80.50 101 GLY A O 1
ATOM 737 N N . PHE A 1 102 ? -16.187 0.397 25.733 1.00 85.94 102 PHE A N 1
ATOM 738 C CA . PHE A 1 102 ? -15.807 -0.680 24.820 1.00 85.94 102 PHE A CA 1
ATOM 739 C C . PHE A 1 102 ? -14.342 -1.086 24.976 1.00 85.94 102 PHE A C 1
ATOM 741 O O . PHE A 1 102 ? -13.474 -0.245 25.204 1.00 85.94 102 PHE A O 1
ATOM 748 N N . LYS A 1 103 ? -14.061 -2.380 24.801 1.00 89.12 103 LYS A N 1
ATOM 749 C CA . LYS A 1 103 ? -12.697 -2.855 24.524 1.00 89.12 103 LYS A CA 1
ATOM 750 C C . LYS A 1 103 ? -12.425 -2.673 23.036 1.00 89.12 103 LYS A C 1
ATOM 752 O O . LYS A 1 103 ? -13.304 -2.981 22.235 1.00 89.12 103 LYS A O 1
ATOM 757 N N . ILE A 1 104 ? -11.244 -2.193 22.665 1.00 89.88 104 ILE A N 1
ATOM 758 C CA . ILE A 1 104 ? -10.909 -1.967 21.259 1.00 89.88 104 ILE A CA 1
ATOM 759 C C . ILE A 1 104 ? -9.915 -3.022 20.782 1.00 89.88 104 ILE A C 1
ATOM 761 O O . ILE A 1 104 ? -8.813 -3.141 21.317 1.00 89.88 104 ILE A O 1
ATOM 765 N N . LYS A 1 105 ? -10.304 -3.761 19.743 1.00 91.06 105 LYS A N 1
ATOM 766 C CA . LYS A 1 105 ? -9.417 -4.609 18.949 1.00 91.06 105 LYS A CA 1
ATOM 767 C C . LYS A 1 105 ? -8.966 -3.824 17.725 1.00 91.06 105 LYS A C 1
ATOM 769 O O . LYS A 1 105 ? -9.778 -3.167 17.080 1.00 91.06 105 LYS A O 1
ATOM 774 N N . PHE A 1 106 ? -7.688 -3.898 17.386 1.00 88.75 106 PHE A N 1
ATOM 775 C CA . PHE A 1 106 ? -7.155 -3.243 16.198 1.00 88.75 106 PHE A CA 1
ATOM 776 C C . PHE A 1 106 ? -6.819 -4.263 15.108 1.00 88.75 106 PHE A C 1
ATOM 778 O O . PHE A 1 106 ? -6.216 -5.296 15.398 1.00 88.75 106 PHE A O 1
ATOM 785 N N . GLU A 1 107 ? -7.175 -3.961 13.860 1.00 90.94 107 GLU A N 1
ATOM 786 C CA . GLU A 1 107 ? -6.851 -4.783 12.694 1.00 90.94 107 GLU A CA 1
ATOM 787 C C . GLU A 1 107 ? -6.302 -3.925 11.545 1.00 90.94 107 GLU A C 1
ATOM 789 O O . GLU A 1 107 ? -6.795 -2.833 11.264 1.00 90.94 107 GLU A O 1
ATOM 794 N N . SER A 1 108 ? -5.284 -4.442 10.855 1.00 87.81 108 SER A N 1
ATOM 795 C CA . SER A 1 108 ? -4.673 -3.803 9.686 1.00 87.81 108 SER A CA 1
ATOM 796 C C . SER A 1 108 ? -4.833 -4.697 8.470 1.00 87.81 108 SER A C 1
ATOM 798 O O . SER A 1 108 ? -4.491 -5.879 8.518 1.00 87.81 108 SER A O 1
ATOM 800 N N . HIS A 1 109 ? -5.423 -4.157 7.408 1.00 89.69 109 HIS A N 1
ATOM 801 C CA . HIS A 1 109 ? -5.806 -4.909 6.219 1.00 89.69 109 HIS A 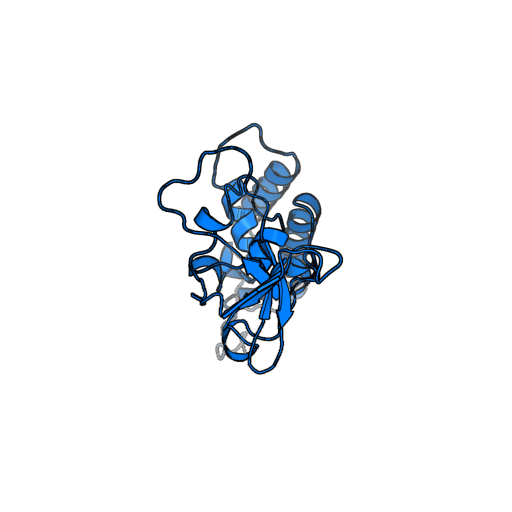CA 1
ATOM 802 C C . HIS A 1 109 ? -4.993 -4.400 5.021 1.00 89.69 109 HIS A C 1
ATOM 804 O O . HIS A 1 109 ? -4.976 -3.205 4.713 1.00 89.69 109 HIS A O 1
ATOM 810 N N . ALA A 1 110 ? -4.312 -5.310 4.327 1.00 88.88 110 ALA A N 1
ATOM 811 C CA . ALA A 1 110 ? -3.527 -5.011 3.133 1.00 88.88 110 ALA A CA 1
ATOM 812 C C . ALA A 1 110 ? -3.819 -6.035 2.036 1.00 88.88 110 ALA A C 1
ATOM 814 O O . ALA A 1 110 ? -3.890 -7.225 2.315 1.00 88.88 110 ALA A O 1
ATOM 815 N N . GLY A 1 111 ? -3.957 -5.569 0.791 1.00 86.44 111 GLY A N 1
ATOM 816 C CA . GLY A 1 111 ? -4.188 -6.431 -0.375 1.00 86.44 111 GLY A CA 1
ATOM 817 C C . GLY A 1 111 ? -2.901 -6.754 -1.132 1.00 86.44 111 GLY A C 1
ATOM 818 O O . GLY A 1 111 ? -2.453 -7.892 -1.157 1.00 86.44 111 GLY A O 1
ATOM 819 N N . VAL A 1 112 ? -2.255 -5.729 -1.693 1.00 86.12 112 VAL A N 1
ATOM 820 C CA . VAL A 1 112 ? -1.125 -5.870 -2.638 1.00 86.12 112 VAL A CA 1
ATOM 821 C C . VAL A 1 112 ? 0.185 -6.340 -1.975 1.00 86.12 112 VAL A C 1
ATOM 823 O O . VAL A 1 112 ? 1.200 -6.485 -2.637 1.00 86.12 112 VAL A O 1
ATOM 826 N N . TYR A 1 113 ? 0.210 -6.627 -0.668 1.00 83.62 113 TYR A N 1
ATOM 827 C CA . TYR A 1 113 ? 1.446 -7.004 0.039 1.00 83.62 113 TYR A CA 1
ATOM 828 C C . TYR A 1 113 ? 2.067 -8.328 -0.426 1.00 83.62 113 TYR A C 1
ATOM 830 O O . TYR A 1 113 ? 3.259 -8.522 -0.218 1.00 83.62 113 TYR A O 1
ATOM 838 N N . SER A 1 114 ? 1.271 -9.234 -0.999 1.00 87.38 114 SER A N 1
ATOM 839 C CA . SER A 1 114 ? 1.728 -10.554 -1.446 1.00 87.38 114 SER A CA 1
ATOM 840 C C . SER A 1 114 ? 2.612 -10.488 -2.687 1.00 87.38 114 SER A C 1
ATOM 842 O O . SER A 1 114 ? 3.485 -11.333 -2.857 1.00 87.38 114 SER A O 1
ATOM 844 N N . VAL A 1 115 ? 2.377 -9.492 -3.545 1.00 89.38 115 VAL A N 1
ATOM 845 C CA . VAL A 1 115 ? 3.115 -9.303 -4.798 1.00 89.38 115 VAL A CA 1
ATOM 846 C C . VAL A 1 115 ? 3.944 -8.029 -4.817 1.00 89.38 115 VAL A C 1
ATOM 848 O O . VAL A 1 115 ? 5.007 -8.017 -5.429 1.00 89.38 115 VAL A O 1
ATOM 851 N N . SER A 1 116 ? 3.485 -6.990 -4.117 1.00 86.81 116 SER A N 1
ATOM 852 C CA . SER A 1 116 ? 4.006 -5.626 -4.164 1.00 86.81 116 SER A CA 1
ATOM 853 C C . SER A 1 116 ? 4.087 -5.062 -5.589 1.00 86.81 116 SER A C 1
ATOM 855 O O . SER A 1 116 ? 3.826 -5.736 -6.582 1.00 86.81 116 SER A O 1
ATOM 857 N N . ASP A 1 117 ? 4.431 -3.788 -5.690 1.00 86.56 117 ASP A N 1
ATOM 858 C CA . ASP A 1 117 ? 4.642 -3.095 -6.954 1.00 86.56 117 ASP A CA 1
ATOM 859 C C . ASP A 1 117 ? 5.532 -1.866 -6.712 1.00 86.56 117 ASP A C 1
ATOM 861 O O . ASP A 1 117 ? 5.880 -1.526 -5.575 1.00 86.56 117 ASP A O 1
ATOM 865 N N . ILE A 1 118 ? 5.910 -1.184 -7.792 1.00 83.00 118 ILE A N 1
ATOM 866 C CA . ILE A 1 118 ? 6.781 -0.005 -7.727 1.00 83.00 118 ILE A CA 1
ATOM 867 C C . ILE A 1 118 ? 6.099 1.155 -6.980 1.00 83.00 118 ILE A C 1
ATOM 869 O O . ILE A 1 118 ? 6.778 1.909 -6.283 1.00 83.00 118 ILE A O 1
ATOM 873 N N . GLN A 1 119 ? 4.772 1.280 -7.055 1.00 84.44 119 GLN A N 1
ATOM 874 C CA . GLN A 1 119 ? 4.019 2.303 -6.331 1.00 84.44 119 GLN A CA 1
ATOM 875 C C . GLN A 1 119 ? 4.073 2.078 -4.817 1.00 84.44 119 GLN A C 1
ATOM 877 O O . GLN A 1 119 ? 4.247 3.048 -4.082 1.00 84.44 119 GLN A O 1
ATOM 882 N N . GLN A 1 120 ? 4.015 0.828 -4.337 1.00 84.38 120 GLN A N 1
ATOM 883 C CA . GLN A 1 120 ? 4.194 0.514 -2.915 1.00 84.38 120 GLN A CA 1
ATOM 884 C C . GLN A 1 120 ? 5.568 0.957 -2.426 1.00 84.38 120 GLN A C 1
ATOM 886 O O . GLN A 1 120 ? 5.665 1.596 -1.377 1.00 84.38 120 GLN A O 1
ATOM 891 N N . LEU A 1 121 ? 6.621 0.652 -3.192 1.00 81.94 121 LEU A N 1
ATOM 892 C CA . LEU A 1 121 ? 7.989 1.050 -2.848 1.00 81.94 121 LEU A CA 1
ATOM 893 C C . LEU A 1 121 ? 8.113 2.563 -2.745 1.00 81.94 121 LEU A C 1
ATOM 895 O O . LEU A 1 121 ? 8.739 3.084 -1.825 1.00 81.94 121 LEU A O 1
ATOM 899 N N . ALA A 1 122 ? 7.470 3.271 -3.665 1.00 81.81 122 ALA A N 1
ATOM 900 C CA . ALA A 1 122 ? 7.611 4.705 -3.756 1.00 81.81 122 ALA A CA 1
ATOM 901 C C . ALA A 1 122 ? 6.872 5.485 -2.656 1.00 81.81 122 ALA A C 1
ATOM 903 O O . ALA A 1 122 ? 7.127 6.673 -2.473 1.00 81.81 122 ALA A O 1
ATOM 904 N N . THR A 1 123 ? 6.018 4.814 -1.873 1.00 81.12 123 THR A N 1
ATOM 905 C CA . THR A 1 123 ? 5.410 5.414 -0.676 1.00 81.12 123 THR A CA 1
ATOM 906 C C . THR A 1 123 ? 6.397 5.631 0.474 1.00 81.12 123 THR A C 1
ATOM 908 O O . THR A 1 123 ? 6.065 6.312 1.443 1.00 81.12 123 THR A O 1
ATOM 911 N N . ASN A 1 124 ? 7.598 5.037 0.406 1.00 76.50 124 ASN A N 1
ATOM 912 C CA . ASN A 1 124 ? 8.612 5.079 1.468 1.00 76.50 124 ASN A CA 1
ATOM 913 C C . ASN A 1 124 ? 8.064 4.693 2.855 1.00 76.50 124 ASN A C 1
ATOM 915 O O . ASN A 1 124 ? 8.568 5.131 3.888 1.00 76.50 124 ASN A O 1
ATOM 919 N N . ALA A 1 125 ? 7.016 3.866 2.893 1.00 78.44 125 ALA A N 1
ATOM 920 C CA . ALA A 1 125 ? 6.376 3.458 4.135 1.00 78.44 125 ALA A CA 1
ATOM 921 C C . ALA A 1 125 ? 7.179 2.399 4.910 1.00 78.44 125 ALA A C 1
ATOM 923 O O . ALA A 1 125 ? 6.785 2.042 6.016 1.00 78.44 125 ALA A O 1
ATOM 924 N N . ARG A 1 126 ? 8.288 1.889 4.356 1.00 75.88 126 ARG A N 1
ATOM 925 C CA . ARG A 1 126 ? 9.210 0.932 4.988 1.00 75.88 126 ARG A CA 1
ATOM 926 C C . ARG A 1 126 ? 10.610 1.529 5.137 1.00 75.88 126 ARG A C 1
ATOM 928 O O . ARG A 1 126 ? 11.112 2.138 4.198 1.00 75.88 126 ARG A O 1
ATOM 935 N N . ASN A 1 127 ? 11.241 1.308 6.293 1.00 65.75 127 ASN A N 1
ATOM 936 C CA . ASN A 1 127 ? 12.580 1.840 6.600 1.00 65.75 127 ASN A CA 1
ATOM 937 C C . ASN A 1 127 ? 13.712 1.065 5.907 1.00 65.75 127 ASN A C 1
ATOM 939 O O . ASN A 1 127 ? 14.760 1.628 5.609 1.00 65.75 127 ASN A O 1
ATOM 943 N N . SER A 1 128 ? 13.503 -0.224 5.655 1.00 63.47 128 SER A N 1
ATOM 944 C CA . SER A 1 128 ? 14.504 -1.164 5.147 1.00 63.47 128 SER A CA 1
ATOM 945 C C . SER A 1 128 ? 14.101 -1.708 3.775 1.00 63.47 128 SER A C 1
ATOM 947 O O . SER A 1 128 ? 13.924 -2.907 3.593 1.00 63.47 128 SER A O 1
ATOM 949 N N . LEU A 1 129 ? 13.935 -0.833 2.781 1.00 63.44 129 LEU A N 1
ATOM 950 C CA . LEU A 1 129 ? 13.765 -1.294 1.400 1.00 63.44 129 LEU A CA 1
ATOM 951 C C . LEU A 1 129 ? 15.129 -1.702 0.834 1.00 63.44 129 LEU A C 1
ATOM 953 O O . LEU A 1 129 ? 16.008 -0.858 0.662 1.00 63.44 129 LEU A O 1
ATOM 957 N N . VAL A 1 130 ? 15.312 -2.998 0.561 1.00 61.22 130 VAL A N 1
ATOM 958 C CA . VAL A 1 130 ? 16.600 -3.536 0.094 1.0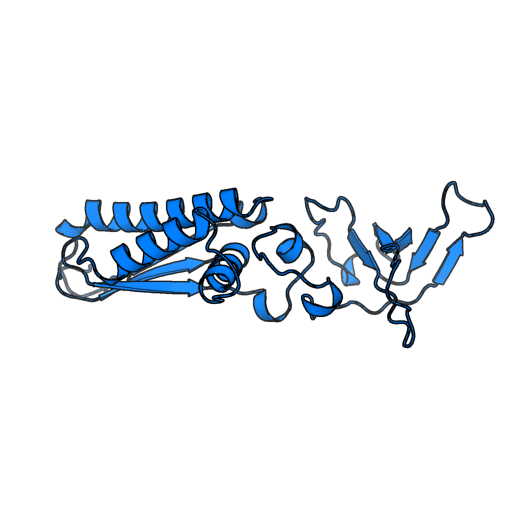0 61.22 130 VAL A CA 1
ATOM 959 C C . VAL A 1 130 ? 16.804 -3.231 -1.393 1.00 61.22 130 VAL A C 1
ATOM 961 O O . VAL A 1 130 ? 17.742 -2.527 -1.758 1.00 61.22 130 VAL A O 1
ATOM 964 N N . THR A 1 131 ? 15.915 -3.728 -2.256 1.00 70.75 131 THR A N 1
ATOM 965 C CA . THR A 1 131 ? 15.937 -3.547 -3.720 1.00 70.75 131 THR A CA 1
ATOM 966 C C . THR A 1 131 ? 14.556 -3.863 -4.306 1.00 70.75 131 THR A C 1
ATOM 968 O O . THR A 1 131 ? 13.784 -4.599 -3.696 1.00 70.75 131 THR A O 1
ATOM 971 N N . VAL A 1 132 ? 14.251 -3.358 -5.512 1.00 74.50 132 VAL A N 1
ATOM 972 C CA . VAL A 1 132 ? 13.022 -3.741 -6.248 1.00 74.50 132 VAL A CA 1
ATOM 973 C C . VAL A 1 132 ? 12.943 -5.264 -6.404 1.00 74.50 132 VAL A C 1
ATOM 975 O O . VAL A 1 132 ? 11.887 -5.845 -6.187 1.00 74.50 132 VAL A O 1
ATOM 978 N N . ASP A 1 133 ? 14.080 -5.906 -6.684 1.00 73.81 133 ASP A N 1
ATOM 979 C CA . ASP A 1 133 ? 14.191 -7.354 -6.900 1.00 73.81 133 ASP A CA 1
ATOM 980 C C . ASP A 1 133 ? 13.806 -8.200 -5.679 1.00 73.81 133 ASP A C 1
ATOM 982 O O . ASP A 1 133 ? 13.373 -9.338 -5.840 1.00 73.81 133 ASP A O 1
ATOM 986 N N . ASN A 1 134 ? 13.975 -7.657 -4.470 1.00 77.38 134 ASN A N 1
ATOM 987 C CA . ASN A 1 134 ? 13.668 -8.359 -3.224 1.00 77.38 134 ASN A CA 1
ATOM 988 C C . ASN A 1 134 ? 12.254 -8.071 -2.710 1.00 77.38 134 ASN A C 1
ATOM 990 O O . ASN A 1 134 ? 11.721 -8.854 -1.928 1.00 77.38 134 ASN A O 1
ATOM 994 N N . GLU A 1 135 ? 11.658 -6.951 -3.117 1.00 80.31 135 GLU A N 1
ATOM 995 C CA . GLU A 1 135 ? 10.387 -6.474 -2.565 1.00 80.31 135 GLU A CA 1
ATOM 996 C C . GLU A 1 135 ? 9.206 -6.653 -3.526 1.00 80.31 135 GLU A C 1
ATOM 998 O O . GLU A 1 135 ? 8.063 -6.650 -3.076 1.00 80.31 135 GLU A O 1
ATOM 1003 N N . VAL A 1 136 ? 9.455 -6.801 -4.832 1.00 85.19 136 VAL A N 1
ATOM 1004 C CA . VAL A 1 136 ? 8.427 -7.028 -5.857 1.00 85.19 136 VAL A CA 1
ATOM 1005 C C . VAL A 1 136 ? 8.506 -8.471 -6.340 1.00 85.19 136 VAL A C 1
ATOM 1007 O O . VAL A 1 136 ? 9.561 -8.943 -6.748 1.00 85.19 136 VAL A O 1
ATOM 1010 N N . ALA A 1 137 ? 7.382 -9.181 -6.305 1.00 88.50 137 ALA A N 1
ATOM 1011 C CA . ALA A 1 137 ? 7.291 -10.576 -6.730 1.00 88.50 137 ALA A CA 1
ATOM 1012 C C . ALA A 1 137 ? 6.708 -10.743 -8.143 1.00 88.50 137 ALA A C 1
ATOM 1014 O O . ALA A 1 137 ? 6.828 -11.819 -8.727 1.00 88.50 137 ALA A O 1
ATOM 1015 N N . THR A 1 138 ? 6.078 -9.703 -8.698 1.00 87.06 138 THR A N 1
ATOM 1016 C CA . THR A 1 138 ? 5.466 -9.751 -10.034 1.00 87.06 138 THR A CA 1
ATOM 1017 C C . THR A 1 138 ? 6.323 -9.026 -11.058 1.00 87.06 138 THR A C 1
ATOM 1019 O O . THR A 1 138 ? 6.685 -7.867 -10.879 1.00 87.06 138 THR A O 1
ATOM 1022 N N . PHE A 1 139 ? 6.610 -9.713 -12.162 1.00 86.94 139 PHE A N 1
ATOM 1023 C CA . PHE A 1 139 ? 7.397 -9.187 -13.269 1.00 86.94 139 PHE A CA 1
ATOM 1024 C C . PHE A 1 139 ? 6.768 -9.591 -14.595 1.00 86.94 139 PHE A C 1
ATOM 1026 O O . PHE A 1 139 ? 6.229 -10.690 -14.726 1.00 86.94 139 PHE A O 1
ATOM 1033 N N . VAL A 1 140 ? 6.910 -8.723 -15.591 1.00 88.81 140 VAL A N 1
ATOM 1034 C CA . VAL A 1 140 ? 6.551 -9.019 -16.977 1.00 88.81 140 VAL A CA 1
ATOM 1035 C C . VAL A 1 140 ? 7.836 -9.317 -17.733 1.00 88.81 140 VAL A C 1
ATOM 1037 O O . VAL A 1 140 ? 8.724 -8.469 -17.827 1.00 88.81 140 VAL A O 1
ATOM 1040 N N . MET A 1 141 ? 7.962 -10.544 -18.232 1.00 88.88 141 MET A N 1
ATOM 1041 C CA . MET A 1 141 ? 9.085 -10.925 -19.081 1.00 88.88 141 MET A CA 1
ATOM 1042 C C . MET A 1 141 ? 8.827 -10.432 -20.503 1.00 88.88 141 MET A C 1
ATOM 1044 O O . MET A 1 141 ? 7.743 -10.644 -21.039 1.00 88.88 141 MET A O 1
ATOM 1048 N N . ALA A 1 142 ? 9.827 -9.791 -21.104 1.00 89.06 142 ALA A N 1
ATOM 1049 C CA . ALA A 1 142 ? 9.708 -9.211 -22.432 1.00 89.06 142 ALA A CA 1
ATOM 1050 C C . ALA A 1 142 ? 11.021 -9.314 -23.214 1.00 89.06 142 ALA A C 1
ATOM 1052 O O . ALA A 1 142 ? 12.109 -9.312 -22.632 1.00 89.06 142 ALA A O 1
ATOM 1053 N N . GLU A 1 143 ? 10.911 -9.393 -24.537 1.00 90.25 143 GLU A N 1
ATOM 1054 C CA . GLU A 1 143 ? 12.046 -9.502 -25.454 1.00 90.25 143 GLU A CA 1
ATOM 1055 C C . GLU A 1 143 ? 12.442 -8.131 -26.017 1.00 90.25 143 GLU A C 1
ATOM 1057 O O . GLU A 1 143 ? 11.589 -7.300 -26.327 1.00 90.25 143 GLU A O 1
ATOM 1062 N N . VAL A 1 144 ? 13.748 -7.892 -26.180 1.00 90.56 144 VAL A N 1
ATOM 1063 C CA . VAL A 1 144 ? 14.258 -6.707 -26.882 1.00 90.56 144 VAL A CA 1
ATOM 1064 C C . VAL A 1 144 ? 14.192 -6.951 -28.389 1.00 90.56 144 VAL A C 1
ATOM 1066 O O . V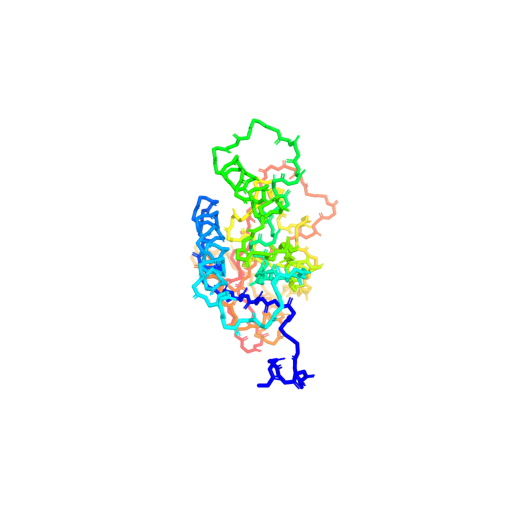AL A 1 144 ? 15.002 -7.693 -28.933 1.00 90.56 144 VAL A O 1
ATOM 1069 N N . CYS A 1 145 ? 13.266 -6.283 -29.074 1.00 92.75 145 CYS A N 1
ATOM 1070 C CA . CYS A 1 145 ? 13.080 -6.413 -30.521 1.00 92.75 145 CYS A CA 1
ATOM 1071 C C . CYS A 1 145 ? 14.141 -5.652 -31.323 1.00 92.75 145 CYS A C 1
ATOM 1073 O O . CYS A 1 145 ? 14.504 -6.048 -32.426 1.00 92.75 145 CYS A O 1
ATOM 1075 N N . SER A 1 146 ? 14.601 -4.506 -30.811 1.00 91.88 146 SER A N 1
ATOM 1076 C CA . SER A 1 146 ? 15.637 -3.701 -31.470 1.00 91.88 146 SER A CA 1
ATOM 1077 C C . SER A 1 146 ? 16.369 -2.791 -30.486 1.00 91.88 146 SER A C 1
ATOM 1079 O O . SER A 1 146 ? 15.815 -2.386 -29.463 1.00 91.88 146 SER A O 1
ATOM 1081 N N . ALA A 1 147 ? 17.618 -2.444 -30.804 1.00 91.44 147 ALA A N 1
ATOM 1082 C CA . ALA A 1 147 ? 18.443 -1.536 -30.015 1.00 91.44 147 ALA A CA 1
ATOM 1083 C C . ALA A 1 147 ? 18.976 -0.388 -30.885 1.00 91.44 147 ALA A C 1
ATOM 1085 O O . ALA A 1 147 ? 19.502 -0.602 -31.974 1.00 91.44 147 ALA A O 1
ATOM 1086 N N . TYR A 1 148 ? 18.863 0.836 -30.374 1.00 89.06 148 TYR A N 1
ATOM 1087 C CA . TYR A 1 148 ? 19.312 2.075 -31.001 1.00 89.06 148 TYR A CA 1
ATOM 1088 C C . TYR A 1 148 ? 20.505 2.627 -30.221 1.00 89.06 148 TYR A C 1
ATOM 1090 O O . TYR A 1 148 ? 20.349 3.501 -29.368 1.00 89.06 148 TYR A O 1
ATOM 1098 N N . THR A 1 149 ? 21.701 2.092 -30.468 1.00 86.19 149 THR A N 1
ATOM 1099 C CA . THR A 1 149 ? 22.922 2.432 -29.707 1.00 86.19 149 THR A CA 1
ATOM 1100 C C . THR A 1 149 ? 23.899 3.325 -30.468 1.00 86.19 149 THR A C 1
ATOM 1102 O O . THR A 1 149 ? 24.799 3.899 -29.863 1.00 86.19 149 THR A O 1
ATOM 1105 N N . ASN A 1 150 ? 23.723 3.479 -31.782 1.00 81.88 150 ASN A N 1
ATOM 1106 C CA . ASN A 1 150 ? 24.755 4.023 -32.672 1.00 81.88 150 ASN A CA 1
ATOM 1107 C C . ASN A 1 150 ? 24.449 5.465 -33.106 1.00 81.88 150 ASN A C 1
ATOM 1109 O O . ASN A 1 150 ? 24.422 5.771 -34.294 1.00 81.88 150 ASN A O 1
ATOM 1113 N N . GLY A 1 151 ? 24.132 6.344 -32.151 1.00 77.81 151 GLY A N 1
ATOM 1114 C CA . GLY A 1 151 ? 23.891 7.773 -32.418 1.00 77.81 151 GLY A CA 1
ATOM 1115 C C . GLY A 1 151 ? 22.613 8.095 -33.208 1.00 77.81 151 GLY A C 1
ATOM 1116 O O . GLY A 1 151 ? 22.351 9.253 -33.509 1.00 77.81 151 GLY A O 1
ATOM 1117 N N . GLN A 1 152 ? 21.776 7.096 -33.503 1.00 83.75 152 GLN A N 1
ATOM 1118 C CA . GLN A 1 152 ? 20.477 7.266 -34.176 1.00 83.75 152 GLN A CA 1
ATOM 1119 C C . GLN A 1 152 ? 19.471 8.073 -33.332 1.00 83.75 152 GLN A C 1
ATOM 1121 O O . GLN A 1 152 ? 18.446 8.531 -33.834 1.00 83.75 152 GLN A O 1
ATOM 1126 N N . ARG A 1 153 ? 19.734 8.201 -32.027 1.00 82.19 153 ARG A N 1
ATOM 1127 C CA . ARG A 1 153 ? 18.931 8.914 -31.030 1.00 82.19 153 ARG A CA 1
ATOM 1128 C C . ARG A 1 153 ? 19.864 9.694 -30.100 1.00 82.19 153 ARG A C 1
ATOM 1130 O O . ARG A 1 153 ? 21.034 9.347 -29.968 1.00 82.19 153 ARG A O 1
ATOM 1137 N N . GLN A 1 154 ? 19.320 10.704 -29.416 1.00 81.94 154 GLN A N 1
ATOM 1138 C CA . GLN A 1 154 ? 20.053 11.518 -28.435 1.00 81.94 154 GLN A CA 1
ATOM 1139 C C . GLN A 1 154 ? 20.628 10.681 -27.277 1.00 81.94 154 GLN A C 1
ATOM 1141 O O . GLN A 1 154 ? 21.717 10.965 -26.785 1.00 81.94 154 GLN A O 1
ATOM 1146 N N . HIS A 1 155 ? 19.911 9.630 -26.872 1.00 83.19 155 HIS A N 1
ATOM 1147 C CA . HIS A 1 155 ? 20.339 8.654 -25.871 1.00 83.19 155 HIS A CA 1
ATOM 1148 C C . HIS A 1 155 ? 20.117 7.231 -26.407 1.00 83.19 155 HIS A C 1
ATOM 1150 O O . HIS A 1 155 ? 19.201 7.052 -27.216 1.00 83.19 155 HIS A O 1
ATOM 1156 N N . PRO A 1 156 ? 20.916 6.230 -25.984 1.00 86.81 156 PRO A N 1
ATOM 1157 C CA . PRO A 1 156 ? 20.678 4.835 -26.340 1.00 86.81 156 PRO A CA 1
ATOM 1158 C C . PRO A 1 156 ? 19.280 4.385 -25.908 1.00 86.81 156 PRO A C 1
ATOM 1160 O O . PRO A 1 156 ? 18.900 4.632 -24.768 1.00 86.81 156 PRO A O 1
ATOM 1163 N N . LYS A 1 157 ? 18.530 3.728 -26.800 1.00 89.56 157 LYS A N 1
ATOM 1164 C CA . LYS A 1 157 ? 17.179 3.212 -26.509 1.00 89.56 157 LYS A CA 1
ATOM 1165 C C . LYS A 1 157 ? 17.017 1.775 -26.985 1.00 89.56 157 LYS A C 1
ATOM 1167 O O . LYS A 1 157 ? 17.676 1.371 -27.939 1.00 89.56 157 LYS A O 1
ATOM 1172 N N . ALA A 1 158 ? 16.105 1.033 -26.377 1.00 90.81 158 ALA A N 1
ATOM 1173 C CA . ALA A 1 158 ? 15.686 -0.290 -26.824 1.00 90.81 158 ALA A CA 1
ATOM 1174 C C . ALA A 1 158 ? 14.170 -0.320 -27.049 1.00 90.81 158 ALA A C 1
ATOM 1176 O O . ALA A 1 158 ? 13.417 0.284 -26.286 1.00 90.81 158 ALA A O 1
ATOM 1177 N N . LEU A 1 159 ? 13.735 -1.012 -28.101 1.00 91.81 159 LEU A N 1
ATOM 1178 C CA . LEU A 1 159 ? 12.334 -1.360 -28.317 1.00 91.81 159 LEU A CA 1
ATOM 1179 C C . LEU A 1 159 ? 12.091 -2.750 -27.735 1.00 91.81 159 LEU A C 1
ATOM 1181 O O . LEU A 1 159 ? 12.845 -3.677 -28.035 1.00 91.81 159 LEU A O 1
ATOM 1185 N N . VAL A 1 160 ? 11.050 -2.886 -26.925 1.00 92.31 160 VAL A N 1
ATOM 1186 C CA . VAL A 1 160 ? 10.735 -4.107 -26.182 1.00 92.31 160 VAL A CA 1
ATOM 1187 C C . VAL A 1 160 ? 9.319 -4.568 -26.525 1.00 92.31 160 VAL A C 1
ATOM 1189 O O . VAL A 1 160 ? 8.407 -3.739 -26.571 1.00 92.31 160 VAL A O 1
ATOM 1192 N N . ALA A 1 161 ? 9.143 -5.876 -26.739 1.00 92.69 161 ALA A N 1
ATOM 1193 C CA . ALA A 1 161 ? 7.861 -6.545 -26.981 1.00 92.69 161 ALA A CA 1
ATOM 1194 C C . ALA A 1 161 ? 7.049 -6.665 -25.686 1.00 92.69 161 ALA 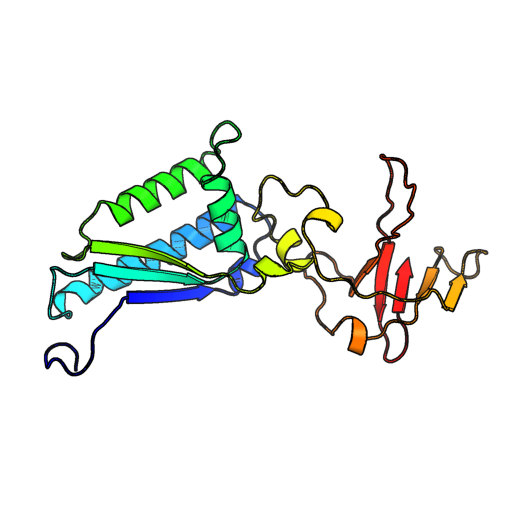A C 1
ATOM 1196 O O . ALA A 1 161 ? 6.806 -7.750 -25.162 1.00 92.69 161 ALA A O 1
ATOM 1197 N N . VAL A 1 162 ? 6.685 -5.520 -25.124 1.00 89.88 162 VAL A N 1
ATOM 1198 C CA . VAL A 1 162 ? 5.695 -5.423 -24.062 1.00 89.88 162 VAL A CA 1
ATOM 1199 C C . VAL A 1 162 ? 4.896 -4.161 -24.295 1.00 89.88 162 VAL A C 1
ATOM 1201 O O . VAL A 1 162 ? 5.448 -3.120 -24.643 1.00 89.88 162 VAL A O 1
ATOM 1204 N N . GLU A 1 163 ? 3.595 -4.258 -24.120 1.00 86.88 163 GLU A N 1
ATOM 1205 C CA . GLU A 1 163 ? 2.656 -3.199 -24.450 1.00 86.88 163 GLU A CA 1
ATOM 1206 C C . GLU A 1 163 ? 1.789 -2.832 -23.250 1.00 86.88 163 GLU A C 1
ATOM 1208 O O . GLU A 1 163 ? 1.935 -3.384 -22.155 1.00 86.88 163 GLU A O 1
ATOM 1213 N N . THR A 1 164 ? 0.848 -1.919 -23.464 1.00 85.94 164 THR A N 1
ATOM 1214 C CA . THR A 1 164 ? -0.152 -1.539 -22.464 1.00 85.94 164 THR A CA 1
ATOM 1215 C C . THR A 1 164 ? -0.904 -2.734 -21.867 1.00 85.94 164 THR A C 1
ATOM 1217 O O . THR A 1 164 ? -1.181 -2.730 -20.673 1.00 85.94 164 THR A O 1
ATOM 1220 N N . PHE A 1 165 ? -1.208 -3.778 -22.643 1.00 84.31 165 PHE A N 1
ATOM 1221 C CA . PHE A 1 165 ? -1.834 -4.994 -22.108 1.00 84.31 165 PHE A CA 1
ATOM 1222 C C . PHE A 1 165 ? -0.918 -5.775 -21.161 1.00 84.31 165 PHE A C 1
ATOM 1224 O O . PHE A 1 165 ? -1.407 -6.412 -20.232 1.00 84.31 165 PHE A O 1
ATOM 1231 N N . GLY A 1 166 ? 0.398 -5.710 -21.376 1.00 84.75 166 GLY A N 1
ATOM 1232 C CA . GLY A 1 166 ? 1.384 -6.358 -20.515 1.00 84.75 166 GLY A CA 1
ATOM 1233 C C . GLY A 1 166 ? 1.672 -5.573 -19.235 1.00 84.75 166 GLY A C 1
ATOM 1234 O O . GLY A 1 166 ? 1.784 -6.174 -18.173 1.00 84.75 166 GLY A O 1
ATOM 1235 N N . LEU A 1 167 ? 1.792 -4.243 -19.320 1.00 84.31 167 LEU A N 1
ATOM 1236 C CA . LEU A 1 167 ? 2.206 -3.386 -18.194 1.00 84.31 167 LEU A CA 1
ATOM 1237 C C . LEU A 1 167 ? 1.047 -2.707 -17.453 1.00 84.31 167 LEU A C 1
ATOM 1239 O O . LEU A 1 167 ? 1.232 -2.230 -16.335 1.00 84.31 167 LEU A O 1
ATOM 1243 N N . GLY A 1 168 ? -0.135 -2.641 -18.060 1.00 83.88 168 GLY A N 1
ATOM 1244 C CA . GLY A 1 168 ? -1.217 -1.772 -17.610 1.00 83.88 168 GLY A CA 1
ATOM 1245 C C . GLY A 1 168 ? -1.016 -0.306 -18.019 1.00 83.88 168 GLY A C 1
ATOM 1246 O O . GLY A 1 168 ? -0.079 0.055 -18.732 1.00 83.88 168 GLY A O 1
ATOM 1247 N N . CYS A 1 169 ? -1.941 0.546 -17.572 1.00 76.38 169 CYS A N 1
ATOM 1248 C CA . CYS A 1 169 ? -2.005 1.975 -17.900 1.00 76.38 169 CYS A CA 1
ATOM 1249 C C . CYS A 1 169 ? -1.914 2.864 -16.644 1.00 76.38 169 CYS A C 1
ATOM 1251 O O . CYS A 1 169 ? -2.625 3.861 -16.531 1.00 76.38 169 CYS A O 1
ATOM 1253 N N . GLU A 1 170 ? -1.074 2.496 -15.676 1.00 77.94 170 GLU A N 1
ATOM 1254 C CA . GLU A 1 170 ? -0.981 3.198 -14.390 1.00 77.94 170 GLU A CA 1
ATOM 1255 C C . GLU A 1 170 ? 0.447 3.717 -14.148 1.00 77.94 170 GLU A C 1
ATOM 1257 O O . GLU A 1 170 ? 1.305 2.970 -13.675 1.00 77.94 170 GLU A O 1
ATOM 1262 N N . PRO A 1 171 ? 0.744 4.984 -14.503 1.00 74.19 171 PRO A N 1
ATOM 1263 C CA . PRO A 1 171 ? 2.042 5.574 -14.209 1.00 74.19 171 PRO A CA 1
ATOM 1264 C C . PRO A 1 171 ? 2.206 5.750 -12.696 1.00 74.19 171 PRO A C 1
ATOM 1266 O O . PRO A 1 171 ? 1.279 6.136 -11.979 1.00 74.19 171 PRO A O 1
ATOM 1269 N N . CYS A 1 172 ? 3.411 5.506 -12.197 1.00 71.00 172 CYS A N 1
ATOM 1270 C CA . CYS A 1 172 ? 3.704 5.638 -10.777 1.00 71.00 172 CYS A CA 1
ATOM 1271 C C . CYS A 1 172 ? 4.029 7.108 -10.455 1.00 71.00 172 CYS A C 1
ATOM 1273 O O . CYS A 1 172 ? 5.037 7.617 -10.895 1.00 71.00 172 CYS A O 1
ATOM 1275 N N . LEU A 1 173 ? 3.228 7.829 -9.666 1.00 61.06 173 LEU A N 1
ATOM 1276 C CA . LEU A 1 173 ? 3.416 9.282 -9.426 1.00 61.06 173 LEU A CA 1
ATOM 1277 C C . LEU A 1 173 ? 4.867 9.787 -9.154 1.00 61.06 173 LEU A C 1
ATOM 1279 O O . LEU A 1 173 ? 5.220 10.844 -9.676 1.00 61.06 173 LEU A O 1
ATOM 1283 N N . PRO A 1 174 ? 5.722 9.095 -8.375 1.00 58.66 174 PRO A N 1
ATOM 1284 C CA . PRO A 1 174 ? 7.133 9.477 -8.186 1.00 58.66 174 PRO A CA 1
ATOM 1285 C C . PRO A 1 174 ? 8.104 8.998 -9.286 1.00 58.66 174 PRO A C 1
ATOM 1287 O O . PRO A 1 174 ? 9.252 9.440 -9.311 1.00 58.66 174 PRO A O 1
ATOM 1290 N N . TYR A 1 175 ? 7.661 8.136 -10.202 1.00 60.28 175 TYR A N 1
ATOM 1291 C CA . TYR A 1 175 ? 8.374 7.729 -11.412 1.00 60.28 175 TYR A CA 1
ATOM 1292 C C . TYR A 1 175 ? 7.481 8.038 -12.617 1.00 60.28 175 TYR A C 1
ATOM 1294 O O . TYR A 1 175 ? 6.598 7.254 -12.934 1.00 60.28 175 TYR A O 1
ATOM 1302 N N . ILE A 1 176 ? 7.716 9.153 -13.317 1.00 56.94 176 ILE A N 1
ATOM 1303 C CA . ILE A 1 176 ? 6.916 9.629 -14.479 1.00 56.94 176 ILE A CA 1
ATOM 1304 C C . ILE A 1 176 ? 6.872 8.620 -15.665 1.00 56.94 176 ILE A C 1
ATOM 1306 O O . ILE A 1 176 ? 6.299 8.877 -16.719 1.00 56.94 176 ILE A O 1
ATOM 1310 N N . ASP A 1 177 ? 7.411 7.427 -15.466 1.00 71.38 177 ASP A N 1
ATOM 1311 C CA . ASP A 1 177 ? 7.600 6.356 -16.416 1.00 71.38 177 ASP A CA 1
ATOM 1312 C C . ASP A 1 177 ? 6.681 5.157 -16.115 1.00 71.38 177 ASP A C 1
ATOM 1314 O O . ASP A 1 177 ? 6.059 5.037 -15.058 1.00 71.38 177 ASP A O 1
ATOM 1318 N N . TRP A 1 178 ? 6.608 4.228 -17.063 1.00 77.56 178 TRP A N 1
ATOM 1319 C CA . TRP A 1 178 ? 5.632 3.132 -17.075 1.00 77.56 178 TRP A CA 1
ATOM 1320 C C . TRP A 1 178 ? 6.128 1.846 -16.405 1.00 77.56 178 TRP A C 1
ATOM 1322 O O . TRP A 1 178 ? 5.435 0.832 -16.399 1.00 77.56 178 TRP A O 1
ATOM 1332 N N . GLY A 1 179 ? 7.346 1.858 -15.862 1.00 77.44 179 GLY A N 1
ATOM 1333 C CA . GLY A 1 179 ? 7.939 0.710 -15.188 1.00 77.44 179 GLY A CA 1
ATOM 1334 C C . GLY A 1 179 ? 9.461 0.762 -15.128 1.00 77.44 179 GLY A C 1
ATOM 1335 O O . GLY A 1 179 ? 10.112 1.620 -15.729 1.00 77.44 179 GLY A O 1
ATOM 1336 N N . ILE A 1 180 ? 10.034 -0.192 -14.395 1.00 78.94 180 ILE A N 1
ATOM 1337 C CA . ILE A 1 180 ? 11.481 -0.359 -14.242 1.00 78.94 180 ILE A CA 1
ATOM 1338 C C . ILE A 1 180 ? 11.888 -1.662 -14.930 1.00 78.94 180 ILE A C 1
ATOM 1340 O O . ILE A 1 180 ? 11.385 -2.735 -14.606 1.00 78.94 180 ILE A O 1
ATOM 1344 N N . GLY A 1 181 ? 12.826 -1.565 -15.868 1.00 73.50 181 GLY A N 1
ATOM 1345 C CA . GLY A 1 181 ? 13.476 -2.710 -16.484 1.00 73.50 181 GLY A CA 1
ATOM 1346 C C . GLY A 1 181 ? 14.555 -3.277 -15.565 1.00 73.50 181 GLY A C 1
ATOM 1347 O O . GLY A 1 181 ? 15.491 -2.573 -15.176 1.00 73.50 181 GLY A O 1
ATOM 1348 N N . ILE A 1 182 ? 14.444 -4.566 -15.254 1.00 69.62 182 ILE A N 1
ATOM 1349 C CA . ILE A 1 182 ? 15.442 -5.315 -14.489 1.00 69.62 182 ILE A CA 1
ATOM 1350 C C . ILE A 1 182 ? 16.106 -6.315 -15.426 1.00 69.62 182 ILE A C 1
ATOM 1352 O O . ILE A 1 182 ? 15.452 -7.187 -15.996 1.00 69.62 182 ILE A O 1
ATOM 1356 N N . GLN A 1 183 ? 17.425 -6.208 -15.573 1.00 65.69 183 GLN A N 1
ATOM 1357 C CA . GLN A 1 183 ? 18.198 -7.222 -16.273 1.00 65.69 183 GLN A CA 1
ATOM 1358 C C . GLN A 1 183 ? 18.544 -8.338 -15.286 1.00 65.69 183 GLN A C 1
ATOM 1360 O O . GLN A 1 183 ? 19.455 -8.192 -14.471 1.00 65.69 183 GLN A O 1
ATOM 1365 N N . ARG A 1 184 ? 17.856 -9.480 -15.380 1.00 60.41 184 ARG A N 1
ATOM 1366 C CA . ARG A 1 184 ? 18.300 -10.711 -14.712 1.00 60.41 184 ARG A CA 1
ATOM 1367 C C . ARG A 1 184 ? 19.489 -11.305 -15.471 1.00 60.41 184 ARG A C 1
ATOM 1369 O O . ARG A 1 184 ? 19.354 -12.285 -16.193 1.00 60.41 184 ARG A O 1
ATOM 1376 N N . SER A 1 185 ? 20.664 -10.699 -15.329 1.00 51.62 185 SER A N 1
ATOM 1377 C CA . SER A 1 185 ? 21.914 -11.383 -15.658 1.00 51.62 185 SER A CA 1
ATOM 1378 C C . SER A 1 185 ? 22.274 -12.294 -14.488 1.00 51.62 185 SER A C 1
ATOM 1380 O O . SER A 1 185 ? 22.394 -11.820 -13.359 1.00 51.62 185 SER A O 1
ATOM 1382 N N . TYR A 1 186 ? 22.494 -13.586 -14.760 1.00 48.69 186 TYR A N 1
ATOM 1383 C CA . TYR A 1 186 ? 22.950 -14.586 -13.777 1.00 48.69 186 TYR A CA 1
ATOM 1384 C C . TYR A 1 186 ? 24.255 -14.193 -13.051 1.00 48.69 186 TYR A C 1
ATOM 1386 O O . TYR A 1 186 ? 24.585 -14.776 -12.023 1.00 48.69 186 TYR A O 1
ATOM 1394 N N . SER A 1 187 ? 24.965 -13.174 -13.550 1.00 47.41 187 SER A N 1
ATOM 1395 C CA . SER A 1 187 ? 26.237 -12.687 -13.021 1.00 47.41 187 SER A CA 1
ATOM 1396 C C . SER A 1 187 ? 26.308 -11.160 -13.132 1.00 47.41 187 SER A C 1
ATOM 1398 O O . SER A 1 187 ? 26.997 -10.636 -14.005 1.00 47.41 187 SER A O 1
ATOM 1400 N N . THR A 1 188 ? 25.575 -10.417 -12.299 1.00 47.69 188 THR A N 1
ATOM 1401 C CA . THR A 1 188 ? 25.733 -8.950 -12.253 1.00 47.69 188 THR A CA 1
ATOM 1402 C C . THR A 1 188 ? 26.587 -8.559 -11.045 1.00 47.69 188 THR A C 1
ATOM 1404 O O . THR A 1 188 ? 26.181 -8.847 -9.919 1.00 47.69 188 THR A O 1
ATOM 1407 N N . PRO A 1 189 ? 27.762 -7.927 -11.231 1.00 42.44 189 PRO A N 1
ATOM 1408 C CA . PRO A 1 189 ? 28.574 -7.441 -10.120 1.00 42.44 189 PRO A CA 1
ATOM 1409 C C . PRO A 1 189 ? 27.817 -6.379 -9.313 1.00 42.44 189 PRO A C 1
ATOM 1411 O O . PRO A 1 189 ? 27.206 -5.473 -9.885 1.00 42.44 189 PRO A O 1
ATOM 1414 N N . GLN A 1 190 ? 27.878 -6.470 -7.983 1.00 43.16 190 GLN A N 1
ATOM 1415 C CA . GLN A 1 190 ? 27.381 -5.422 -7.090 1.00 43.16 190 GLN A CA 1
ATOM 1416 C C . GLN A 1 190 ? 28.097 -4.101 -7.395 1.00 43.16 190 GLN A C 1
ATOM 1418 O O . GLN A 1 190 ? 29.324 -4.040 -7.362 1.00 43.16 190 GLN A O 1
ATOM 1423 N N . GLY A 1 191 ? 27.337 -3.036 -7.662 1.00 44.44 191 GLY A N 1
ATOM 1424 C CA . GLY A 1 191 ? 27.890 -1.681 -7.599 1.00 44.44 191 GLY A CA 1
ATOM 1425 C C . GLY A 1 191 ? 27.251 -0.637 -8.504 1.00 44.44 191 GLY A C 1
ATOM 1426 O O . GLY A 1 191 ? 27.150 0.505 -8.083 1.00 44.44 191 GLY A O 1
ATOM 1427 N N . PHE A 1 192 ? 26.780 -0.974 -9.707 1.00 42.75 192 PHE A N 1
ATOM 1428 C CA . PHE A 1 192 ? 26.228 0.033 -10.631 1.00 42.75 192 PHE A CA 1
ATOM 1429 C C . PHE A 1 192 ? 25.170 -0.561 -11.572 1.00 42.75 192 PHE A C 1
ATOM 1431 O O . PHE A 1 192 ? 25.376 -0.697 -12.776 1.00 42.75 192 PHE A O 1
ATOM 1438 N N . MET A 1 193 ? 23.991 -0.885 -11.037 1.00 51.03 193 MET A N 1
ATOM 1439 C CA . MET A 1 193 ? 22.806 -1.090 -11.875 1.00 51.03 193 MET A CA 1
ATOM 1440 C C . MET A 1 193 ? 22.270 0.286 -12.286 1.00 51.03 193 MET A C 1
ATOM 1442 O O . MET A 1 193 ? 21.538 0.926 -11.530 1.00 51.03 193 MET A O 1
ATOM 1446 N N . ARG A 1 194 ? 22.630 0.774 -13.482 1.00 56.38 194 ARG A N 1
ATOM 1447 C CA . ARG A 1 194 ? 21.828 1.828 -14.124 1.00 56.38 194 ARG A CA 1
ATOM 1448 C C . ARG A 1 194 ? 20.427 1.252 -14.315 1.00 56.38 194 ARG A C 1
ATOM 1450 O O . ARG A 1 194 ? 20.262 0.320 -15.098 1.00 56.38 194 ARG A O 1
ATOM 1457 N N . ARG A 1 195 ? 19.447 1.768 -13.566 1.00 67.62 195 ARG A N 1
ATOM 1458 C CA . ARG A 1 195 ? 18.049 1.344 -13.708 1.00 67.62 195 ARG A CA 1
ATOM 1459 C C . ARG A 1 195 ? 17.607 1.669 -15.127 1.00 67.62 195 ARG A C 1
ATOM 1461 O O . ARG A 1 195 ? 17.746 2.810 -15.558 1.00 67.62 195 ARG A O 1
ATOM 1468 N N . ARG A 1 196 ? 17.121 0.656 -15.837 1.00 79.06 196 ARG A N 1
ATOM 1469 C CA . ARG A 1 196 ? 16.471 0.836 -17.130 1.00 79.06 196 ARG A CA 1
ATOM 1470 C C . ARG A 1 196 ? 15.041 1.258 -16.877 1.00 79.06 196 ARG A C 1
ATOM 1472 O O . ARG A 1 196 ? 14.396 0.714 -15.984 1.00 79.06 196 ARG A O 1
ATOM 1479 N N . ILE A 1 197 ? 14.562 2.230 -17.629 1.00 83.62 197 ILE A N 1
ATOM 1480 C CA . ILE A 1 197 ? 13.263 2.847 -17.378 1.00 83.62 197 ILE A CA 1
ATOM 1481 C C . ILE A 1 197 ? 12.395 2.692 -18.618 1.00 83.62 197 ILE A C 1
ATOM 1483 O O . ILE A 1 197 ? 12.862 2.921 -19.734 1.00 83.62 197 ILE A O 1
ATOM 1487 N N . ILE A 1 198 ? 11.136 2.299 -18.421 1.00 86.75 198 ILE A N 1
ATOM 1488 C CA . ILE A 1 198 ? 10.144 2.229 -19.495 1.00 86.75 198 ILE A CA 1
ATOM 1489 C C . ILE A 1 198 ? 9.585 3.635 -19.725 1.00 86.75 198 ILE A C 1
ATOM 1491 O O . ILE A 1 198 ? 8.577 4.027 -19.147 1.00 86.75 198 ILE A O 1
ATOM 1495 N N . GLU A 1 199 ? 10.264 4.403 -20.571 1.00 86.50 199 GLU A N 1
ATOM 1496 C CA . GLU A 1 199 ? 9.950 5.810 -20.852 1.00 86.50 199 GLU A CA 1
ATOM 1497 C C . GLU A 1 199 ? 8.596 5.965 -21.559 1.00 86.50 199 GLU A C 1
ATOM 1499 O O . GLU A 1 199 ? 7.850 6.913 -21.324 1.00 86.50 199 GLU A O 1
ATOM 1504 N N . ARG A 1 200 ? 8.273 5.047 -22.478 1.00 86.56 200 ARG A N 1
ATOM 1505 C CA . ARG A 1 200 ? 7.039 5.107 -23.274 1.00 86.56 200 ARG A CA 1
ATOM 1506 C C . ARG A 1 200 ? 6.475 3.724 -23.524 1.00 86.56 200 ARG A C 1
ATOM 1508 O O . ARG A 1 200 ? 7.231 2.796 -23.796 1.00 86.56 200 ARG A O 1
ATOM 1515 N N . ILE A 1 201 ? 5.151 3.645 -23.543 1.00 88.38 201 ILE A N 1
ATOM 1516 C CA . ILE A 1 201 ? 4.397 2.468 -23.968 1.00 88.38 201 ILE A CA 1
ATOM 1517 C C . ILE A 1 201 ? 3.500 2.834 -25.149 1.00 88.38 201 ILE A C 1
ATOM 1519 O O . ILE A 1 201 ? 3.082 3.982 -25.308 1.00 88.38 201 ILE A O 1
ATOM 1523 N N . SER A 1 202 ? 3.233 1.854 -25.995 1.00 87.31 202 SER A N 1
ATOM 1524 C CA . SER A 1 202 ? 2.281 1.926 -27.098 1.00 87.31 202 SER A CA 1
ATOM 1525 C C . SER A 1 202 ? 1.418 0.667 -27.096 1.00 87.31 202 SER A C 1
ATOM 1527 O O . SER A 1 202 ? 1.585 -0.198 -26.235 1.00 87.31 202 SER A O 1
ATOM 1529 N N . GLN A 1 203 ? 0.522 0.559 -28.078 1.00 84.19 203 GLN A N 1
ATOM 1530 C CA . GLN A 1 203 ? -0.351 -0.602 -28.217 1.00 84.19 203 GLN A CA 1
ATOM 1531 C C . GLN A 1 203 ? 0.415 -1.918 -28.398 1.00 84.19 203 GLN A C 1
ATOM 1533 O O . GLN A 1 203 ? -0.087 -2.924 -27.936 1.00 84.19 203 GLN A O 1
ATOM 1538 N N . GLU A 1 204 ? 1.595 -1.895 -29.027 1.00 84.31 204 GLU A N 1
ATOM 1539 C CA . GLU A 1 204 ? 2.309 -3.120 -29.441 1.00 84.31 204 GLU A CA 1
ATOM 1540 C C . GLU A 1 204 ? 3.726 -3.224 -28.839 1.00 84.31 204 GLU A C 1
ATOM 1542 O O . GLU A 1 204 ? 4.359 -4.275 -28.851 1.00 84.31 204 GLU A O 1
ATOM 1547 N N . HIS A 1 205 ? 4.290 -2.105 -28.365 1.00 90.25 205 HIS A N 1
ATOM 1548 C CA . HIS A 1 205 ? 5.692 -2.041 -27.932 1.00 90.25 205 HIS A CA 1
ATOM 1549 C C . HIS A 1 205 ? 5.938 -0.994 -26.849 1.00 90.25 205 HIS A C 1
ATOM 1551 O O . HIS A 1 205 ? 5.219 0.004 -26.747 1.00 90.25 205 HIS A O 1
ATOM 1557 N N . SER A 1 206 ? 7.054 -1.156 -26.142 1.00 91.25 206 SER A N 1
ATOM 1558 C CA . SER A 1 206 ? 7.578 -0.195 -25.176 1.00 91.25 206 SER A CA 1
ATOM 1559 C C . SER A 1 206 ? 8.982 0.269 -25.542 1.00 91.25 206 SER A C 1
ATOM 1561 O O . SER A 1 206 ? 9.750 -0.444 -26.189 1.00 91.25 206 SER A O 1
ATOM 1563 N N . VAL A 1 207 ? 9.331 1.478 -25.108 1.00 89.88 207 VAL A N 1
ATOM 1564 C CA . VAL A 1 207 ? 10.659 2.066 -25.278 1.00 89.88 207 VAL A CA 1
ATOM 1565 C C . VAL A 1 207 ? 11.348 2.143 -23.927 1.00 89.88 207 VAL A C 1
ATOM 1567 O O . VAL A 1 207 ? 10.844 2.781 -23.004 1.00 89.88 207 VAL A O 1
ATOM 1570 N N . VAL A 1 208 ? 12.522 1.526 -23.849 1.00 89.31 208 VAL A N 1
ATOM 1571 C CA . VAL A 1 208 ? 13.375 1.511 -22.663 1.00 89.31 208 VAL A CA 1
ATOM 1572 C C . VAL A 1 208 ? 14.618 2.363 -22.899 1.00 89.31 208 VAL A C 1
ATOM 1574 O O . VAL A 1 208 ? 15.230 2.273 -23.968 1.00 89.31 208 VAL A O 1
ATOM 1577 N N . THR A 1 209 ? 15.000 3.148 -21.893 1.00 85.38 209 THR A N 1
ATOM 1578 C CA . THR A 1 209 ? 16.225 3.967 -21.869 1.00 85.38 209 THR A CA 1
ATOM 1579 C C . THR A 1 209 ? 17.136 3.523 -20.718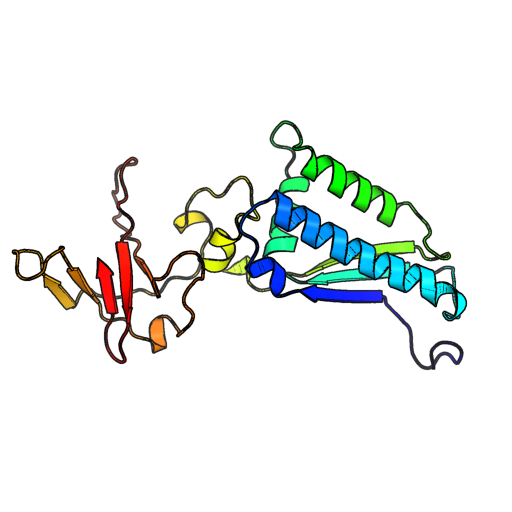 1.00 85.38 209 THR A C 1
ATOM 1581 O O . THR A 1 209 ? 16.616 3.127 -19.648 1.00 85.38 209 THR A O 1
#

Foldseek 3Di:
DQLVPPDDQQADEDEDPCLLVAQDQLVNLVVLLVLVVVRLVVCLVCLVVHNDLAEEHEYEYEDLLNVQLVVQLVDPDDDDDPSSVVVVVVVVCLQPDSRSSHHYDYYYDYDCQVADDPSSVSSVSHPDDPDCVVRGNDDQDWDFPDWDPDPPDPHTKTKIFAACVRQPDDQRVVHNFSGWDDDPDVDDDPDDDPIWTFRDHDHGITMID

Organism: NCBI:txid1079267

InterPro domains:
  IPR042208 D-serine dehydratase-like domain superfamily [G3DSA:2.40.37.20] (91-209)

pLDDT: mean 79.53, std 11.79, range [42.44, 93.88]

Radius of gyration: 23.01 Å; chains: 1; bounding box: 62×26×62 Å

Sequence (209 aa):
MEAVGQVSLLGLYSYTSPSYACASLKGAVESLAGKIGGCLLALQTHSSMLARTNRELTIGIGARPQAALMQNFAETVGDPDENATQLRQMMQQITTSKLGGFKIKFESHAGVYSVSDIQQLATNARNSLVTVDNEVATFVMAEVCSAYTNGQRQHPKALVAVETFGLGCEPCLPYIDWGIGIQRSYSTPQGFMRRRIIERISQEHSVVT

Secondary structure (DSSP, 8-state):
-TTTTS----EEEEE-GGGGG--SHHHHHHHHHHHHHHHHHHHHHHGGGS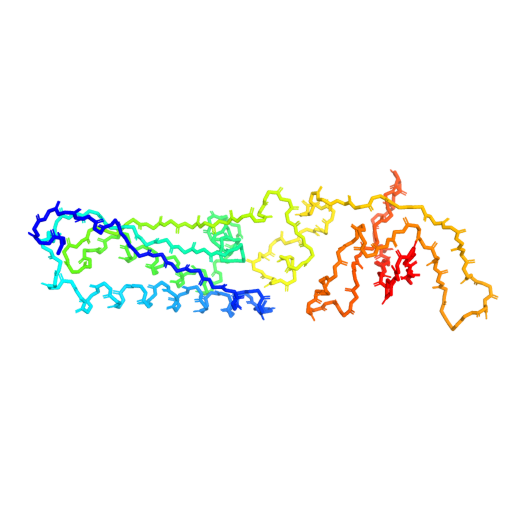S-SSSEEEEEEE-HHHHHHHHHHHS--SS--HHHHHHHHHHHHHHHS-BTTBEEEEEEE-SGGGT--HHHHHTT--S----HHHH--------EEEEE-SSSSSS-EEEES--HHHH-S--BTTB-SS-EE----TTPPTT----EEEEEE-SS-EEE-